Protein AF-A0AAU6IW01-F1 (afdb_monomer_lite)

Foldseek 3Di:
DDDDDDDDDDPPPPPPDDWAFQDDVPGLFHWQDQPPDTHDLLLLLLQCLVQVVQADPDHDLVSSSVSSNVSCVVQNSVRSVVSSVVLVVDDLPPPSSLVSSVSSVQSRQLRGTPQWGKDFQALLLLLQLLQQFPDDQDPDLACQVPVVVSLVSSVNSCVVQPFVNSVVLSVQLCLPPNPPHPPDGDPVNVVPGDDPSSSVSSSSNSVNSVLNFWHWMWIQHNVRDIHTHDTRDGRPSNDCPPVVVVVVVVVVVVVVVVVVVPPD

Sequence (264 aa):
MMPGTIAEGRTAQVTTLPLVERRRAGEDFPRIPLGSVELTREQAAAALFLENERLSVLPTDNDLLNALQYAVNTYGLSGLDARLAELQSLPAYDREVSCSYSYAYRLCVEHWYEDALAEFISPNLMACALYASDLTVTRCPDAHDRVSEIDGHFAEGVARLGAPAMMRLSVGIEGEFGRYRAPELPDDYRAAMPDHKRRKYCFDLAVNRQHCGPRALMVFLDDGGYAVGATPPEEPHGAPRRRRMDAAAKARRDARKAARGGAA

Secondary structure (DSSP, 8-state):
-PPP----S-------SPP-B-PPTT-SS--EEETTEEE-HHHHHHHHHHTGGGS-SS--HHHHHHHHHHHHHHHHHHHHHHHHHHHHHS-TT-HHHHHHHHHHHHHHHHTSBTTEEEEEPPHHHHHHHHHHS-PPP-S----GGGHHHHHHHHHHHHHHH-HHHHHHHHHHHHHHHSSS--SS--HHHHHH---HHHHHHHHHHHHHHTTSS--PEEEEETTS-EEE-PPPPP-TTS--TTHHHHHHHHHHHHHHHHHHHT--

Radius of gyration: 22.21 Å; chains: 1; bounding box: 52×59×64 Å

pLDDT: mean 85.74, std 16.81, range [28.89, 97.94]

Structure (mmCIF, N/CA/C/O backbone):
data_AF-A0AAU6IW01-F1
#
_entry.id   AF-A0AAU6IW01-F1
#
loop_
_atom_site.group_PDB
_atom_site.id
_atom_site.type_symbol
_atom_site.label_atom_id
_atom_site.label_alt_id
_atom_site.label_comp_id
_atom_site.label_asym_id
_atom_site.label_entity_id
_atom_site.label_seq_id
_atom_site.pdbx_PDB_ins_code
_atom_site.Cartn_x
_atom_site.Cartn_y
_atom_site.Cartn_z
_atom_site.occupancy
_atom_site.B_iso_or_equiv
_atom_site.auth_seq_id
_atom_site.auth_comp_id
_atom_site.auth_asym_id
_atom_site.auth_atom_id
_atom_site.pdbx_PDB_model_num
ATOM 1 N N . MET A 1 1 ? 25.137 -12.159 -36.848 1.00 34.16 1 MET A N 1
ATOM 2 C CA . MET A 1 1 ? 25.820 -12.654 -35.636 1.00 34.16 1 MET A CA 1
ATOM 3 C C . MET A 1 1 ? 24.771 -12.621 -34.532 1.00 34.16 1 MET A C 1
ATOM 5 O O . MET A 1 1 ? 24.264 -11.545 -34.250 1.00 34.16 1 MET A O 1
ATOM 9 N N . MET A 1 2 ? 24.312 -13.786 -34.074 1.00 28.89 2 MET A N 1
ATOM 10 C CA . MET A 1 2 ? 23.225 -13.908 -33.089 1.00 28.89 2 MET A CA 1
ATOM 11 C C . MET A 1 2 ? 23.737 -13.508 -31.696 1.00 28.89 2 MET A C 1
ATOM 13 O O . MET A 1 2 ? 24.849 -13.918 -31.358 1.00 28.89 2 MET A O 1
ATOM 17 N N . PRO A 1 3 ? 22.976 -12.763 -30.876 1.00 42.00 3 PRO A N 1
ATOM 18 C CA . PRO A 1 3 ? 23.310 -12.590 -29.472 1.00 42.00 3 PRO A CA 1
ATOM 19 C C . PRO A 1 3 ? 22.969 -13.874 -28.711 1.00 42.00 3 PRO A C 1
ATOM 21 O O . PRO A 1 3 ? 21.826 -14.332 -28.702 1.00 42.00 3 PRO A O 1
ATOM 24 N N . GLY A 1 4 ? 24.006 -14.473 -28.128 1.00 34.25 4 GLY A N 1
ATOM 25 C CA . GLY A 1 4 ? 23.924 -15.666 -27.304 1.00 34.25 4 GLY A CA 1
ATOM 26 C C . GLY A 1 4 ? 23.236 -15.391 -25.971 1.00 34.25 4 GLY A C 1
ATOM 27 O O . GLY A 1 4 ? 23.566 -14.448 -25.259 1.00 34.25 4 GLY A O 1
ATOM 28 N N . THR A 1 5 ? 22.269 -16.255 -25.689 1.00 38.69 5 THR A N 1
ATOM 29 C CA . THR A 1 5 ? 21.906 -16.853 -24.404 1.00 38.69 5 THR A CA 1
ATOM 30 C C . THR A 1 5 ? 22.739 -16.395 -23.201 1.00 38.69 5 THR A C 1
ATOM 32 O O . THR A 1 5 ? 23.889 -16.798 -23.037 1.00 38.69 5 THR A O 1
ATOM 35 N N . ILE A 1 6 ? 22.119 -15.618 -22.310 1.00 41.00 6 ILE A N 1
ATOM 36 C CA . ILE A 1 6 ? 22.593 -15.435 -20.936 1.00 41.00 6 ILE A CA 1
ATOM 37 C C . ILE A 1 6 ? 22.074 -16.638 -20.147 1.00 41.00 6 ILE A C 1
ATOM 39 O O . ILE A 1 6 ? 20.892 -16.693 -19.816 1.00 41.00 6 ILE A O 1
ATOM 43 N N . ALA A 1 7 ? 22.941 -17.618 -19.895 1.00 40.19 7 ALA A N 1
ATOM 44 C CA . ALA A 1 7 ? 22.669 -18.690 -18.947 1.00 40.19 7 ALA A CA 1
ATOM 45 C C . ALA A 1 7 ? 23.440 -18.432 -17.641 1.00 40.19 7 ALA A C 1
ATOM 47 O O . ALA A 1 7 ? 24.662 -18.336 -17.644 1.00 40.19 7 ALA A O 1
ATOM 48 N N . GLU A 1 8 ? 22.650 -18.320 -16.569 1.00 43.72 8 GLU A N 1
ATOM 49 C CA . GLU A 1 8 ? 22.831 -18.920 -15.238 1.00 43.72 8 GLU A CA 1
ATOM 50 C C . GLU A 1 8 ? 24.007 -18.504 -14.339 1.00 43.72 8 GLU A C 1
ATOM 52 O O . GLU A 1 8 ? 25.182 -18.648 -14.658 1.00 43.72 8 GLU A O 1
ATOM 57 N N . GLY A 1 9 ? 23.660 -18.079 -13.114 1.00 35.06 9 GLY A N 1
ATOM 58 C CA . GLY A 1 9 ? 24.649 -17.866 -12.055 1.00 35.06 9 GLY A CA 1
ATOM 59 C C . GLY A 1 9 ? 24.150 -17.397 -10.683 1.00 35.06 9 GLY A C 1
ATOM 60 O O . GLY A 1 9 ? 24.929 -16.785 -9.965 1.00 35.06 9 GLY A O 1
ATOM 61 N N . ARG A 1 10 ? 22.886 -17.640 -10.308 1.00 32.84 10 ARG A N 1
ATOM 62 C CA . ARG A 1 10 ? 22.410 -17.840 -8.918 1.00 32.84 10 ARG A CA 1
ATOM 63 C C . ARG A 1 10 ? 20.903 -18.062 -8.973 1.00 32.84 10 ARG A C 1
ATOM 65 O O . ARG A 1 10 ? 20.139 -17.117 -9.145 1.00 32.84 10 ARG A O 1
ATOM 72 N N . THR A 1 11 ? 20.477 -19.310 -8.832 1.00 37.84 11 THR A N 1
ATOM 73 C CA . THR A 1 11 ? 19.107 -19.640 -8.440 1.00 37.84 11 THR A CA 1
ATOM 74 C C . THR A 1 11 ? 18.873 -19.037 -7.059 1.00 37.84 11 THR A C 1
ATOM 76 O O . THR A 1 11 ? 19.158 -19.663 -6.039 1.00 37.84 11 THR A O 1
ATOM 79 N N . ALA A 1 12 ? 18.414 -17.784 -7.022 1.00 41.50 12 ALA A N 1
ATOM 80 C CA . ALA A 1 12 ? 17.610 -17.327 -5.905 1.00 41.50 12 ALA A CA 1
ATOM 81 C C . ALA A 1 12 ? 16.480 -18.349 -5.787 1.00 41.50 12 ALA A C 1
ATOM 83 O O . ALA A 1 12 ? 15.840 -18.661 -6.794 1.00 41.50 12 ALA A O 1
ATOM 84 N N . GLN A 1 13 ? 16.312 -18.943 -4.608 1.00 38.31 13 GLN A N 1
ATOM 85 C CA . GLN A 1 13 ? 15.113 -19.709 -4.317 1.00 38.31 13 GLN A CA 1
ATOM 86 C C . GLN A 1 13 ? 13.942 -18.766 -4.587 1.00 38.31 13 GLN A C 1
ATOM 88 O O . GLN A 1 13 ? 13.712 -17.817 -3.850 1.00 38.31 13 GLN A O 1
ATOM 93 N N . VAL A 1 14 ? 13.282 -18.956 -5.726 1.00 44.50 14 VAL A N 1
ATOM 94 C CA . VAL A 1 14 ? 11.971 -18.376 -5.959 1.00 44.50 14 VAL A CA 1
ATOM 95 C C . VAL A 1 14 ? 11.078 -19.227 -5.087 1.00 44.50 14 VAL A C 1
ATOM 97 O O . VAL A 1 14 ? 10.850 -20.394 -5.403 1.00 44.50 14 VAL A O 1
ATOM 100 N N . THR A 1 15 ? 10.674 -18.699 -3.942 1.00 46.41 15 THR A N 1
ATOM 101 C CA . THR A 1 15 ? 9.681 -19.338 -3.094 1.00 46.41 15 THR A CA 1
ATOM 102 C C . THR A 1 15 ? 8.450 -19.576 -3.963 1.00 46.41 15 THR A C 1
ATOM 104 O O . THR A 1 15 ? 7.800 -18.645 -4.427 1.00 46.41 15 THR A O 1
ATOM 107 N N . THR A 1 16 ? 8.184 -20.840 -4.289 1.00 53.25 16 THR A N 1
ATOM 108 C CA . THR A 1 16 ? 7.082 -21.256 -5.173 1.00 53.25 16 THR A CA 1
ATOM 109 C C . THR A 1 16 ? 5.749 -21.336 -4.439 1.00 53.25 16 THR A C 1
ATOM 111 O O . THR A 1 16 ? 4.769 -21.827 -5.000 1.00 53.25 16 THR A O 1
ATOM 114 N N . LEU A 1 17 ? 5.711 -20.933 -3.168 1.00 63.00 17 LEU A N 1
ATOM 115 C CA . LEU A 1 17 ? 4.472 -20.899 -2.414 1.00 63.00 17 LEU A CA 1
ATOM 116 C C . LEU A 1 17 ? 3.625 -19.732 -2.935 1.00 63.00 17 LEU A C 1
ATOM 118 O O . LEU A 1 17 ? 4.134 -18.616 -3.058 1.00 63.00 17 LEU A O 1
ATOM 122 N N . PRO A 1 18 ? 2.359 -19.981 -3.305 1.00 82.19 18 PRO A N 1
ATOM 123 C CA . PRO A 1 18 ? 1.473 -18.908 -3.721 1.00 82.19 18 PRO A CA 1
ATOM 124 C C . PRO A 1 18 ? 1.270 -17.940 -2.554 1.00 82.19 18 PRO A C 1
ATOM 126 O O . PRO A 1 18 ? 1.170 -18.364 -1.406 1.00 82.19 18 PRO A O 1
ATOM 129 N N . LEU A 1 19 ? 1.174 -16.646 -2.857 1.00 90.75 19 LEU A N 1
ATOM 130 C CA . LEU A 1 19 ? 0.781 -15.645 -1.871 1.00 90.75 19 LEU A CA 1
ATOM 131 C C . LEU A 1 19 ? -0.616 -15.978 -1.327 1.00 90.75 19 LEU A C 1
ATOM 133 O O . LEU A 1 19 ? -1.573 -16.060 -2.103 1.00 90.75 19 LEU A O 1
ATOM 137 N N . VAL A 1 20 ? -0.735 -16.154 -0.010 1.00 93.25 20 VAL A N 1
ATOM 138 C CA . VAL A 1 20 ? -2.006 -16.454 0.664 1.00 93.25 20 VAL A CA 1
ATOM 139 C C . VAL A 1 20 ? -2.511 -15.192 1.346 1.00 93.25 20 VAL A C 1
ATOM 141 O O . VAL A 1 20 ? -1.861 -14.659 2.240 1.00 93.25 20 VAL A O 1
ATOM 144 N N . GLU A 1 21 ? -3.645 -14.662 0.892 1.00 93.50 21 GLU A N 1
ATOM 145 C CA . GLU A 1 21 ? -4.251 -13.488 1.525 1.00 93.50 21 GLU A CA 1
ATOM 146 C C . GLU A 1 21 ? -4.838 -13.844 2.896 1.00 93.50 21 GLU A C 1
ATOM 148 O O . GLU A 1 21 ? -5.567 -14.824 3.018 1.00 93.50 21 GLU A O 1
ATOM 153 N N . ARG A 1 22 ? -4.620 -12.988 3.904 1.00 94.31 22 ARG A N 1
ATOM 154 C CA . ARG A 1 22 ? -5.192 -13.151 5.258 1.00 94.31 22 ARG A CA 1
ATOM 155 C C . ARG A 1 22 ? -6.692 -12.866 5.335 1.00 94.31 22 ARG A C 1
ATOM 157 O O . ARG A 1 22 ? -7.322 -13.079 6.372 1.00 94.31 22 ARG A O 1
ATOM 164 N N . ARG A 1 23 ? -7.265 -12.303 4.270 1.00 93.88 23 ARG A N 1
ATOM 165 C CA . ARG A 1 23 ? -8.675 -11.909 4.225 1.00 93.88 23 ARG A CA 1
ATOM 166 C C . ARG A 1 23 ? -9.566 -13.134 4.312 1.00 93.88 23 ARG A C 1
ATOM 168 O O . ARG A 1 23 ? -9.418 -14.084 3.546 1.00 93.88 23 ARG A O 1
ATOM 175 N N . ARG A 1 24 ? -10.542 -13.090 5.214 1.00 92.50 24 ARG A N 1
ATOM 176 C CA . ARG A 1 24 ? -11.558 -14.140 5.304 1.00 92.50 24 ARG A CA 1
ATOM 177 C C . ARG A 1 24 ? -12.614 -13.917 4.225 1.00 92.50 24 ARG A C 1
ATOM 179 O O . ARG A 1 24 ? -12.791 -12.811 3.718 1.00 92.50 24 ARG A O 1
ATOM 186 N N . ALA A 1 25 ? -13.343 -14.974 3.873 1.00 89.38 25 ALA A N 1
ATOM 187 C CA . ALA A 1 25 ? -14.413 -14.876 2.885 1.00 89.38 25 ALA A CA 1
ATOM 188 C C . ALA A 1 25 ? -15.433 -13.790 3.283 1.00 89.38 25 ALA A C 1
ATOM 190 O O . ALA A 1 25 ? -16.035 -13.864 4.353 1.00 89.38 25 ALA A O 1
ATOM 191 N N . GLY A 1 26 ? -15.620 -12.796 2.409 1.00 89.00 26 GLY A N 1
ATOM 192 C CA . GLY A 1 26 ? -16.520 -11.659 2.631 1.00 89.00 26 GLY A CA 1
ATOM 193 C C . GLY A 1 26 ? -15.893 -10.445 3.328 1.00 89.00 26 GLY A C 1
ATOM 194 O O . GLY A 1 26 ? -16.592 -9.450 3.495 1.00 89.00 26 GLY A O 1
ATOM 195 N N . GLU A 1 27 ? -14.615 -10.491 3.716 1.00 91.81 27 GLU A N 1
ATOM 196 C CA . GLU A 1 27 ? -13.895 -9.331 4.257 1.00 91.81 27 GLU A CA 1
ATOM 197 C C . GLU A 1 27 ? -13.178 -8.554 3.137 1.00 91.81 27 GLU A C 1
ATOM 199 O O . GLU A 1 27 ? -12.451 -9.127 2.323 1.00 91.81 27 GLU A O 1
ATOM 204 N N . ASP A 1 28 ? -13.344 -7.227 3.116 1.00 90.75 28 ASP A N 1
ATOM 205 C CA . ASP A 1 28 ? -12.644 -6.352 2.163 1.00 90.75 28 ASP A CA 1
ATOM 206 C C . ASP A 1 28 ? -11.158 -6.188 2.518 1.00 90.75 28 ASP A C 1
ATOM 208 O O . ASP A 1 28 ? -10.304 -6.121 1.627 1.00 90.75 28 ASP A O 1
ATOM 212 N N . PHE A 1 29 ? -10.857 -6.165 3.821 1.00 94.25 29 PHE A N 1
ATOM 213 C CA . PHE A 1 29 ? -9.534 -5.946 4.403 1.00 94.25 29 PHE A CA 1
ATOM 214 C C . PHE A 1 29 ? -9.150 -7.093 5.338 1.00 94.25 29 PHE A C 1
ATOM 216 O O . PHE A 1 29 ? -10.025 -7.646 6.007 1.00 94.25 29 PHE A O 1
ATOM 223 N N . PRO A 1 30 ? -7.858 -7.448 5.417 1.00 95.88 30 PRO A N 1
ATOM 224 C CA . PRO A 1 30 ? -7.379 -8.423 6.383 1.00 95.88 30 PRO A CA 1
ATOM 225 C C . PRO A 1 30 ? -7.475 -7.842 7.791 1.00 95.88 30 PRO A C 1
ATOM 227 O O . PRO A 1 30 ? -7.535 -6.625 7.995 1.00 95.88 30 PRO A O 1
ATOM 230 N N . ARG A 1 31 ? -7.443 -8.727 8.779 1.00 95.81 31 ARG A N 1
ATOM 231 C CA . ARG A 1 31 ? -7.320 -8.320 10.175 1.00 95.81 31 ARG A CA 1
ATOM 232 C C . ARG A 1 31 ? -5.858 -8.091 10.531 1.00 95.81 31 ARG A C 1
ATOM 234 O O . ARG A 1 31 ? -4.982 -8.807 10.051 1.00 95.81 31 ARG A O 1
ATOM 241 N N . ILE A 1 32 ? -5.620 -7.119 11.404 1.00 96.69 32 ILE A N 1
ATOM 242 C CA . ILE A 1 32 ? -4.290 -6.759 11.895 1.00 96.69 32 ILE A CA 1
ATOM 243 C C . ILE A 1 32 ? -3.941 -7.699 13.058 1.00 96.69 32 ILE A C 1
ATOM 245 O O . ILE A 1 32 ? -4.626 -7.647 14.088 1.00 96.69 32 ILE A O 1
ATOM 249 N N . PRO A 1 33 ? -2.921 -8.565 12.923 1.00 95.31 33 PRO A N 1
ATOM 250 C CA . PRO A 1 33 ? -2.468 -9.410 14.018 1.00 95.31 33 PRO A CA 1
ATOM 251 C C . PRO A 1 33 ? -1.781 -8.570 15.099 1.00 95.31 33 PRO A C 1
ATOM 253 O O . PRO A 1 33 ? -0.930 -7.733 14.812 1.00 95.31 33 PRO A O 1
ATOM 256 N N . LEU A 1 34 ? -2.134 -8.813 16.359 1.00 94.56 34 LEU A N 1
ATOM 257 C CA . LEU A 1 34 ? -1.567 -8.122 17.511 1.00 94.56 34 LEU A CA 1
ATOM 258 C C . LEU A 1 34 ? -1.433 -9.096 18.687 1.00 94.56 34 LEU A C 1
ATOM 260 O O . LEU A 1 34 ? -2.352 -9.291 19.486 1.00 94.56 34 LEU A O 1
ATOM 264 N N . GLY A 1 35 ? -0.279 -9.758 18.772 1.00 89.38 35 GLY A N 1
ATOM 265 C CA . GLY A 1 35 ? -0.050 -10.818 19.752 1.00 89.38 35 GLY A CA 1
ATOM 266 C C . GLY A 1 35 ? -1.021 -11.984 19.549 1.00 89.38 35 GLY A C 1
ATOM 267 O O . GLY A 1 35 ? -0.983 -12.654 18.523 1.00 89.38 35 GLY A O 1
ATOM 268 N N . SER A 1 36 ? -1.884 -12.240 20.534 1.00 90.44 36 SER A N 1
ATOM 269 C CA . SER A 1 36 ? -2.886 -13.315 20.489 1.00 90.44 36 SER A CA 1
ATOM 270 C C . SER A 1 36 ? -4.255 -12.884 19.952 1.00 90.44 36 SER A C 1
ATOM 272 O O . SER A 1 36 ? -5.164 -13.714 19.888 1.00 90.44 36 SER A O 1
ATOM 274 N N . VAL A 1 37 ? -4.431 -11.609 19.596 1.00 94.88 37 VAL A N 1
ATOM 275 C CA . VAL A 1 37 ? -5.693 -11.081 19.062 1.00 94.88 37 VAL A CA 1
ATOM 276 C C . VAL A 1 37 ? -5.520 -10.579 17.634 1.00 94.88 37 VAL A C 1
ATOM 278 O O . VAL A 1 37 ? -4.417 -10.279 17.188 1.00 94.88 37 VAL A O 1
ATOM 281 N N . GLU A 1 38 ? -6.634 -10.465 16.918 1.00 95.62 38 GLU A N 1
ATOM 282 C CA . GLU A 1 38 ? -6.683 -9.844 15.598 1.00 95.62 38 GLU A CA 1
ATOM 283 C C . GLU A 1 38 ? -7.716 -8.721 15.602 1.00 95.62 38 GLU A C 1
ATOM 285 O O . GLU A 1 38 ? -8.859 -8.927 16.023 1.00 95.62 38 GLU A O 1
ATOM 290 N N . LEU A 1 39 ? -7.322 -7.547 15.115 1.00 97.06 39 LEU A N 1
ATOM 291 C CA . LEU A 1 39 ? -8.185 -6.375 15.036 1.00 97.06 39 LEU A CA 1
ATOM 292 C C . LEU A 1 39 ? -8.757 -6.221 13.633 1.00 97.06 39 LEU A C 1
ATOM 294 O O . LEU A 1 39 ? -8.044 -6.322 12.636 1.00 97.06 39 LEU A O 1
ATOM 298 N N . THR A 1 40 ? -10.048 -5.917 13.551 1.00 96.00 40 THR A N 1
ATOM 299 C CA . THR A 1 40 ? -10.615 -5.346 12.322 1.00 96.00 40 THR A CA 1
ATOM 300 C C . THR A 1 40 ? -10.023 -3.960 12.069 1.00 96.00 40 THR A C 1
ATOM 302 O O . THR A 1 40 ? -9.544 -3.291 12.991 1.00 96.00 40 THR A O 1
ATOM 305 N N . ARG A 1 41 ? -10.094 -3.491 10.821 1.00 95.56 41 ARG A N 1
ATOM 306 C CA . ARG A 1 41 ? -9.668 -2.135 10.457 1.00 95.56 41 ARG A CA 1
ATOM 307 C C . ARG A 1 41 ? -10.388 -1.075 11.290 1.00 95.56 41 ARG A C 1
ATOM 309 O O . ARG A 1 41 ? -9.777 -0.106 11.723 1.00 95.56 41 ARG A O 1
ATOM 316 N N . GLU A 1 42 ? -11.676 -1.269 11.534 1.00 95.56 42 GLU A N 1
ATOM 317 C CA . GLU A 1 42 ? -12.520 -0.362 12.305 1.00 95.56 42 GLU A CA 1
ATOM 318 C C . GLU A 1 42 ? -12.102 -0.325 13.783 1.00 95.56 42 GLU A C 1
ATOM 320 O O . GLU A 1 42 ? -11.952 0.756 14.351 1.00 95.56 42 GLU A O 1
ATOM 325 N N . GLN A 1 43 ? -11.819 -1.480 14.393 1.00 97.12 43 GLN A N 1
ATOM 326 C CA . GLN A 1 43 ? -11.284 -1.540 15.760 1.00 97.12 43 GLN A CA 1
ATOM 327 C C . GLN A 1 43 ? -9.901 -0.889 15.862 1.00 97.12 43 GLN A C 1
ATOM 329 O O . GLN A 1 43 ? -9.633 -0.164 16.819 1.00 97.12 43 GLN A O 1
ATOM 334 N N . ALA A 1 44 ? -9.032 -1.106 14.872 1.00 97.50 44 ALA A N 1
ATOM 335 C CA . ALA A 1 44 ? -7.729 -0.455 14.821 1.00 97.50 44 ALA A CA 1
ATOM 336 C C . ALA A 1 44 ? -7.858 1.067 14.654 1.00 97.50 44 ALA A C 1
ATOM 338 O O . ALA A 1 44 ? -7.161 1.813 15.334 1.00 97.50 44 ALA A O 1
ATOM 339 N N . ALA A 1 45 ? -8.787 1.547 13.824 1.00 96.62 45 ALA A N 1
ATOM 340 C CA . ALA A 1 45 ? -9.057 2.976 13.686 1.00 96.62 45 ALA A CA 1
ATOM 341 C C . ALA A 1 45 ? -9.559 3.583 15.007 1.00 96.62 45 ALA A C 1
ATOM 343 O O . ALA A 1 45 ? -9.070 4.634 15.414 1.00 96.62 45 ALA A O 1
ATOM 344 N N . ALA A 1 46 ? -10.470 2.906 15.715 1.00 97.06 46 ALA A N 1
ATOM 345 C CA . ALA A 1 46 ? -10.929 3.335 17.038 1.00 97.06 46 ALA A CA 1
ATOM 346 C C . ALA A 1 46 ? -9.776 3.403 18.051 1.00 97.06 46 ALA A C 1
ATOM 348 O O . ALA A 1 46 ? -9.625 4.406 18.745 1.00 97.06 46 ALA A O 1
ATOM 349 N N . ALA A 1 47 ? -8.918 2.383 18.091 1.00 97.56 47 ALA A N 1
ATOM 350 C CA . ALA A 1 47 ? -7.736 2.369 18.947 1.00 97.56 47 ALA A CA 1
ATOM 351 C C . ALA A 1 47 ? -6.764 3.519 18.624 1.00 97.56 47 ALA A C 1
ATOM 353 O O . ALA A 1 47 ? -6.349 4.245 19.522 1.00 97.56 47 ALA A O 1
ATOM 354 N N . LEU A 1 48 ? -6.437 3.736 17.347 1.00 9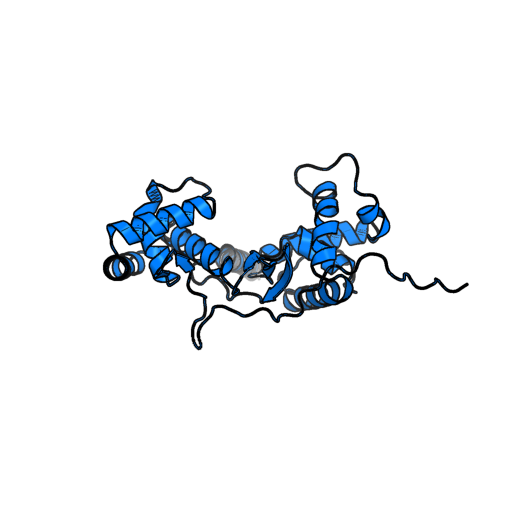7.19 48 LEU A N 1
ATOM 355 C CA . LEU A 1 48 ? -5.518 4.799 16.924 1.00 97.19 48 LEU A CA 1
ATOM 356 C C . LEU A 1 48 ? -6.097 6.201 17.121 1.00 97.19 48 LEU A C 1
ATOM 358 O O . LEU A 1 48 ? -5.342 7.153 17.288 1.00 97.19 48 LEU A O 1
ATOM 362 N N . PHE A 1 49 ? -7.421 6.344 17.098 1.00 95.75 49 PHE A N 1
ATOM 363 C CA . PHE A 1 49 ? -8.091 7.590 17.454 1.00 95.75 49 PHE A CA 1
ATOM 364 C C . PHE A 1 49 ? -7.942 7.904 18.948 1.00 95.75 49 PHE A C 1
ATOM 366 O O . PHE A 1 49 ? -7.551 9.013 19.299 1.00 95.75 49 PHE A O 1
ATOM 373 N N . LEU A 1 50 ? -8.174 6.918 19.823 1.00 95.12 50 LEU A N 1
ATOM 374 C CA . LEU A 1 50 ? -8.013 7.077 21.276 1.00 95.12 50 LEU A CA 1
ATOM 375 C C . LEU A 1 50 ? -6.566 7.396 21.671 1.00 95.12 50 LEU A C 1
ATOM 377 O O . LEU A 1 50 ? -6.328 8.169 22.593 1.00 95.12 50 LEU A O 1
ATOM 381 N N . GLU A 1 51 ? -5.605 6.811 20.961 1.00 95.38 51 GLU A N 1
ATOM 382 C CA . GLU A 1 51 ? -4.178 6.926 21.266 1.00 95.38 51 GLU A CA 1
ATOM 383 C C . GLU A 1 51 ? -3.457 7.986 20.417 1.00 95.38 51 GLU A C 1
ATOM 385 O O . GLU A 1 51 ? -2.226 8.039 20.412 1.00 95.38 51 GLU A O 1
ATOM 390 N N . ASN A 1 52 ? -4.196 8.846 19.706 1.00 91.25 52 ASN A N 1
ATOM 391 C CA . ASN A 1 52 ? -3.633 9.832 18.778 1.00 91.25 52 ASN A CA 1
ATOM 392 C C . ASN A 1 52 ? -2.609 10.766 19.449 1.00 91.25 52 ASN A C 1
ATOM 394 O O . ASN A 1 52 ? -1.578 11.076 18.860 1.00 91.25 52 ASN A O 1
ATOM 398 N N . GLU A 1 53 ? -2.832 11.153 20.710 1.00 89.88 53 GLU A N 1
ATOM 399 C CA . GLU A 1 53 ? -1.906 12.010 21.471 1.00 89.88 53 GLU A CA 1
ATOM 400 C C . GLU A 1 53 ? -0.521 11.377 21.695 1.00 89.88 53 GLU A C 1
ATOM 402 O O . GLU A 1 53 ? 0.446 12.076 22.001 1.00 89.88 53 GLU A O 1
ATOM 407 N N . ARG A 1 54 ? -0.408 10.054 21.545 1.00 88.81 54 ARG A N 1
ATOM 408 C CA . ARG A 1 54 ? 0.841 9.299 21.718 1.00 88.81 54 ARG A CA 1
ATOM 409 C C . ARG A 1 54 ? 1.578 9.092 20.401 1.00 88.81 54 ARG A C 1
ATOM 411 O O . ARG A 1 54 ? 2.726 8.651 20.412 1.00 88.81 54 ARG A O 1
ATOM 418 N N . LEU A 1 55 ? 0.934 9.397 19.277 1.00 90.69 55 LEU A N 1
ATOM 419 C CA . LEU A 1 55 ? 1.522 9.265 17.956 1.00 90.69 55 LEU A CA 1
ATOM 420 C C . LEU A 1 55 ? 2.330 10.513 17.607 1.00 90.69 55 LEU A C 1
ATOM 422 O O . LEU A 1 55 ? 1.946 11.652 17.877 1.00 90.69 55 LEU A O 1
ATOM 426 N N . SER A 1 56 ? 3.473 10.296 16.962 1.00 88.19 56 SER A N 1
ATOM 427 C CA . SER A 1 56 ? 4.213 11.394 16.351 1.00 88.19 56 SER A CA 1
ATOM 428 C C . SER A 1 56 ? 3.445 11.947 15.141 1.00 88.19 56 SER A C 1
ATOM 430 O O . SER A 1 56 ? 2.499 11.343 14.641 1.00 88.19 56 SER A O 1
ATOM 432 N N . VAL A 1 57 ? 3.876 13.099 14.618 1.00 83.00 57 VAL A N 1
ATOM 433 C CA . VAL A 1 57 ? 3.262 13.704 13.417 1.00 83.00 57 VAL A CA 1
ATOM 434 C C . VAL A 1 57 ? 3.339 12.772 12.196 1.00 83.00 57 VAL A C 1
ATOM 436 O O . VAL A 1 57 ? 2.497 12.860 11.304 1.00 83.00 57 VAL A O 1
ATOM 439 N N . LEU A 1 58 ? 4.351 11.901 12.148 1.00 87.56 58 LEU A N 1
ATOM 440 C CA . LEU A 1 58 ? 4.577 10.915 11.092 1.00 87.56 58 LEU A CA 1
ATOM 441 C C . LEU A 1 58 ? 4.904 9.562 11.745 1.00 87.56 58 LEU A C 1
ATOM 443 O O . LEU A 1 58 ? 6.082 9.209 11.836 1.00 87.56 58 LEU A O 1
ATOM 447 N N . PRO A 1 59 ? 3.889 8.831 12.237 1.00 91.06 59 PRO A N 1
ATOM 448 C CA . PRO A 1 59 ? 4.115 7.606 12.987 1.00 91.06 59 PRO A CA 1
ATOM 449 C C . PRO A 1 59 ? 4.665 6.496 12.083 1.00 91.06 59 PRO A C 1
ATOM 451 O O . PRO A 1 59 ? 4.239 6.308 10.934 1.00 91.06 59 PRO A O 1
ATOM 454 N N . THR A 1 60 ? 5.631 5.755 12.618 1.00 92.06 60 THR A N 1
ATOM 455 C CA . THR A 1 60 ? 6.114 4.500 12.033 1.00 92.06 60 THR A CA 1
ATOM 456 C C . THR A 1 60 ? 5.103 3.378 12.273 1.00 92.06 60 THR A C 1
ATOM 458 O O . THR A 1 60 ? 4.249 3.503 13.149 1.00 92.06 60 THR A O 1
ATOM 461 N N . ASP A 1 61 ? 5.196 2.269 11.535 1.00 92.38 61 ASP A N 1
ATOM 462 C CA . ASP A 1 61 ? 4.308 1.116 11.765 1.00 92.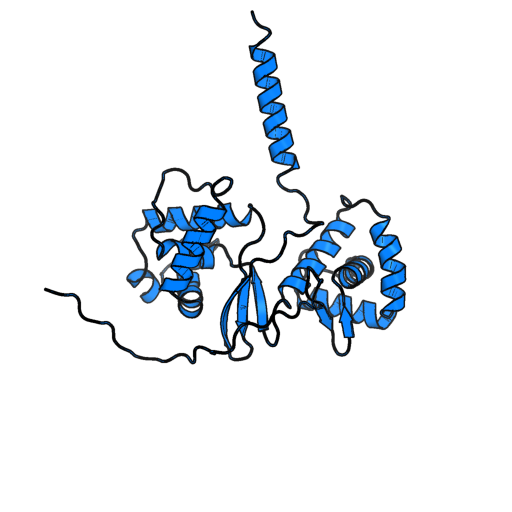38 61 ASP A CA 1
ATOM 463 C C . ASP A 1 61 ? 4.467 0.561 13.185 1.00 92.38 61 ASP A C 1
ATOM 465 O O . ASP A 1 61 ? 3.480 0.276 13.856 1.00 92.38 61 ASP A O 1
ATOM 469 N N . ASN A 1 62 ? 5.693 0.564 13.718 1.00 92.88 62 ASN A N 1
ATOM 470 C CA . ASN A 1 62 ? 5.954 0.220 15.116 1.00 92.88 62 ASN A CA 1
ATOM 471 C C . ASN A 1 62 ? 5.254 1.165 16.107 1.00 92.88 62 ASN A C 1
ATOM 473 O O . ASN A 1 62 ? 4.736 0.699 17.120 1.00 92.88 62 ASN A O 1
ATOM 477 N N . ASP A 1 63 ? 5.211 2.476 15.841 1.00 94.88 63 ASP A N 1
ATOM 478 C CA . ASP A 1 63 ? 4.476 3.421 16.697 1.00 94.88 63 ASP A CA 1
ATOM 479 C C . ASP A 1 63 ? 2.977 3.101 16.698 1.00 94.88 63 ASP A C 1
ATOM 481 O O . ASP A 1 63 ? 2.342 3.088 17.756 1.00 94.88 63 ASP A O 1
ATOM 485 N N . LEU A 1 64 ? 2.422 2.792 15.521 1.00 96.44 64 LEU A N 1
ATOM 486 C CA . LEU A 1 64 ? 1.018 2.421 15.367 1.00 96.44 64 LEU A CA 1
ATOM 487 C C . LEU A 1 64 ? 0.708 1.100 16.087 1.00 96.44 64 LEU A C 1
ATOM 489 O O . LEU A 1 64 ? -0.240 1.046 16.866 1.00 96.44 64 LEU A O 1
ATOM 493 N N . LEU A 1 65 ? 1.524 0.059 15.898 1.00 95.56 65 LEU A N 1
ATOM 494 C CA . LEU A 1 65 ? 1.362 -1.237 16.570 1.00 95.56 65 LEU A CA 1
ATOM 495 C C . LEU A 1 65 ? 1.476 -1.110 18.097 1.00 95.56 65 LEU A C 1
ATOM 497 O O . LEU A 1 65 ? 0.687 -1.709 18.828 1.00 95.56 65 LEU A O 1
ATOM 501 N N . ASN A 1 66 ? 2.393 -0.278 18.598 1.00 95.69 66 ASN A N 1
ATOM 502 C CA . ASN A 1 66 ? 2.517 0.005 20.030 1.00 95.69 66 ASN A CA 1
ATOM 503 C C . ASN A 1 66 ? 1.286 0.735 20.589 1.00 95.69 66 ASN A C 1
ATOM 505 O O . ASN A 1 66 ? 0.829 0.420 21.694 1.00 95.69 66 ASN A O 1
ATOM 509 N N . ALA A 1 67 ? 0.731 1.690 19.837 1.00 96.94 67 ALA A N 1
ATOM 510 C CA . ALA A 1 67 ? -0.509 2.368 20.202 1.00 96.94 67 ALA A CA 1
ATOM 511 C C . ALA A 1 67 ? -1.692 1.385 20.232 1.00 96.94 67 ALA A C 1
ATOM 513 O O . ALA A 1 67 ? -2.423 1.342 21.222 1.00 96.94 67 ALA A O 1
ATOM 514 N N . LEU A 1 68 ? -1.820 0.518 19.219 1.00 97.69 68 LEU A N 1
ATOM 515 C CA . LEU A 1 68 ? -2.826 -0.548 19.199 1.00 97.69 68 LEU A CA 1
ATOM 516 C C . LEU A 1 68 ? -2.690 -1.484 20.402 1.00 97.69 68 LEU A C 1
ATOM 518 O O . LEU A 1 68 ? -3.682 -1.774 21.069 1.00 97.69 68 LEU A O 1
ATOM 522 N N . GLN A 1 69 ? -1.469 -1.929 20.716 1.00 97.12 69 GLN A N 1
ATOM 523 C CA . GLN A 1 69 ? -1.214 -2.827 21.843 1.00 97.12 69 GLN A CA 1
ATOM 524 C C . GLN A 1 69 ? -1.628 -2.199 23.169 1.00 97.12 69 GLN A C 1
ATOM 526 O O . GLN A 1 69 ? -2.238 -2.863 24.009 1.00 97.12 69 GLN A O 1
ATOM 531 N N . TYR A 1 70 ? -1.320 -0.918 23.358 1.00 96.62 70 TYR A N 1
ATOM 532 C CA . TYR A 1 70 ? -1.740 -0.197 24.548 1.00 96.62 70 TYR A CA 1
ATOM 533 C C . TYR A 1 70 ? -3.263 -0.060 24.623 1.00 96.62 70 TYR A C 1
ATOM 535 O O . TYR A 1 70 ? -3.840 -0.366 25.663 1.00 96.62 70 TYR A O 1
ATOM 543 N N . ALA A 1 71 ? -3.924 0.326 23.530 1.00 96.88 71 ALA A N 1
ATOM 544 C CA . ALA A 1 71 ? -5.377 0.458 23.497 1.00 96.88 71 ALA A CA 1
ATOM 545 C C . ALA A 1 71 ? -6.078 -0.877 23.797 1.00 96.88 71 ALA A C 1
ATOM 547 O O . ALA A 1 71 ? -7.005 -0.927 24.604 1.00 96.88 71 ALA A O 1
ATOM 548 N N . VAL A 1 72 ? -5.605 -1.982 23.214 1.00 97.12 72 VAL A N 1
ATOM 549 C CA . VAL A 1 72 ? -6.135 -3.324 23.497 1.00 97.12 72 VAL A CA 1
ATOM 550 C C . VAL A 1 72 ? -5.926 -3.710 24.960 1.00 97.12 72 VAL A C 1
ATOM 552 O O . VAL A 1 72 ? -6.845 -4.246 25.575 1.00 97.12 72 VAL A O 1
ATOM 555 N N . ASN A 1 73 ? -4.768 -3.402 25.547 1.00 96.31 73 ASN A N 1
ATOM 556 C CA . ASN A 1 73 ? -4.501 -3.695 26.958 1.00 96.31 73 ASN A CA 1
ATOM 557 C C . ASN A 1 73 ? -5.363 -2.854 27.911 1.00 96.31 73 ASN A C 1
ATOM 559 O O . ASN A 1 73 ? -5.744 -3.335 28.976 1.00 96.31 73 ASN A O 1
ATOM 563 N N . THR A 1 74 ? -5.669 -1.612 27.536 1.00 96.81 74 THR A N 1
ATOM 564 C CA . THR A 1 74 ? -6.437 -0.675 28.364 1.00 96.81 74 THR A CA 1
ATOM 565 C C . THR A 1 74 ? -7.944 -0.909 28.261 1.00 96.81 74 THR A C 1
ATOM 567 O O . THR A 1 74 ? -8.638 -0.907 29.276 1.00 96.81 74 THR A O 1
ATOM 570 N N . TYR A 1 75 ? -8.466 -1.109 27.049 1.00 95.69 75 TYR A N 1
ATOM 571 C CA . TYR A 1 75 ? -9.909 -1.136 26.786 1.00 95.69 75 TYR A CA 1
ATOM 572 C C . TYR A 1 75 ? -10.445 -2.540 26.477 1.00 95.69 75 TYR A C 1
ATOM 574 O O . TYR A 1 75 ? -11.639 -2.796 26.645 1.00 95.69 75 TYR A O 1
ATOM 582 N N . GLY A 1 76 ? -9.589 -3.459 26.024 1.00 95.56 76 GLY A N 1
ATOM 583 C CA . GLY A 1 76 ? -10.012 -4.740 25.460 1.00 95.56 76 GLY A CA 1
ATOM 584 C C . GLY A 1 76 ? -10.816 -4.585 24.163 1.00 95.56 76 GLY A C 1
ATOM 585 O O . GLY A 1 76 ? -11.204 -3.486 23.767 1.00 95.56 76 GLY A O 1
ATOM 586 N N . LEU A 1 77 ? -11.109 -5.703 23.492 1.00 95.19 77 LEU A N 1
ATOM 587 C CA . LEU A 1 77 ? -11.834 -5.683 22.211 1.00 95.19 77 LEU A CA 1
ATOM 588 C C . LEU A 1 77 ? -13.247 -5.101 22.353 1.00 95.19 77 LEU A C 1
ATOM 590 O O . LEU A 1 77 ? -13.629 -4.219 21.593 1.00 95.19 77 LEU A O 1
ATOM 594 N N . SER A 1 78 ? -13.986 -5.517 23.385 1.00 94.06 78 SER A N 1
ATOM 595 C CA . SER A 1 78 ? -15.335 -4.998 23.645 1.00 94.06 78 SER A CA 1
ATOM 596 C C . SER A 1 78 ? -15.342 -3.503 23.977 1.00 94.06 78 SER A C 1
ATOM 598 O O . SER A 1 78 ? -16.298 -2.806 23.644 1.00 94.06 78 SER A O 1
ATOM 600 N N . GLY A 1 79 ? -14.284 -2.992 24.617 1.00 94.69 79 GLY A N 1
ATOM 601 C CA . GLY A 1 79 ? -14.137 -1.558 24.856 1.00 94.69 79 GLY A CA 1
ATOM 602 C C . GLY A 1 79 ? -13.879 -0.791 23.561 1.00 94.69 79 GLY A C 1
ATOM 603 O O . GLY A 1 79 ? -14.483 0.259 23.355 1.00 94.69 79 GLY A O 1
ATOM 604 N N . LEU A 1 80 ? -13.054 -1.332 22.659 1.00 96.25 80 LEU A N 1
ATOM 605 C CA . LEU A 1 80 ? -12.841 -0.744 21.332 1.00 96.25 80 LEU A CA 1
ATOM 606 C C . LEU A 1 80 ? -14.124 -0.735 20.493 1.00 96.25 80 LEU A C 1
ATOM 608 O O . LEU A 1 80 ? -14.405 0.272 19.850 1.00 96.25 80 LEU A O 1
ATOM 612 N N . ASP A 1 81 ? -14.940 -1.791 20.553 1.00 95.12 81 ASP A N 1
ATOM 613 C CA . ASP A 1 81 ? -16.233 -1.842 19.854 1.00 95.12 81 ASP A CA 1
ATOM 614 C C . ASP A 1 81 ? -17.197 -0.749 20.345 1.00 95.12 81 ASP A C 1
ATOM 616 O O . ASP A 1 81 ? -17.883 -0.110 19.545 1.00 95.12 81 ASP A O 1
ATOM 620 N N . ALA A 1 82 ? -17.216 -0.468 21.653 1.00 92.50 82 ALA A N 1
ATOM 621 C CA . ALA A 1 82 ? -18.010 0.631 22.203 1.00 92.50 82 ALA A CA 1
ATOM 622 C C . ALA A 1 82 ? -17.520 2.005 21.705 1.00 92.50 82 ALA A C 1
ATOM 624 O O . ALA A 1 82 ? -18.329 2.879 21.392 1.00 92.50 82 ALA A O 1
ATOM 625 N N . ARG A 1 83 ? -16.199 2.189 21.586 1.00 92.94 83 ARG A N 1
ATOM 626 C CA . ARG A 1 83 ? -15.573 3.436 21.107 1.00 92.94 83 ARG A CA 1
ATOM 627 C C . ARG A 1 83 ? -15.660 3.613 19.597 1.00 92.94 83 ARG A C 1
ATOM 629 O O . ARG A 1 83 ? -15.680 4.742 19.113 1.00 92.94 83 ARG A O 1
ATOM 636 N N . LEU A 1 84 ? -15.777 2.524 18.846 1.00 93.88 84 LEU A N 1
ATOM 637 C CA . LEU A 1 84 ? -16.012 2.576 17.410 1.00 93.88 84 LEU A CA 1
ATOM 638 C C . LEU A 1 84 ? -17.320 3.309 17.082 1.00 93.88 84 LEU A C 1
ATOM 640 O O . LEU A 1 84 ? -17.344 4.112 16.152 1.00 93.88 84 LEU A O 1
ATOM 644 N N . ALA A 1 85 ? -18.383 3.097 17.862 1.00 90.12 85 ALA A N 1
ATOM 645 C CA . ALA A 1 85 ? -19.643 3.817 17.674 1.00 90.12 85 ALA A CA 1
ATOM 646 C C . ALA A 1 85 ? -19.475 5.338 17.862 1.00 90.12 85 ALA A C 1
ATOM 648 O O . ALA A 1 85 ? -20.053 6.126 17.112 1.00 90.12 85 ALA A O 1
ATOM 649 N N . GLU A 1 86 ? -18.640 5.755 18.820 1.00 89.94 86 GLU A N 1
ATOM 650 C CA . GLU A 1 86 ? -18.292 7.165 19.029 1.00 89.94 86 GLU A CA 1
ATOM 651 C C . GLU A 1 86 ? -17.513 7.712 17.827 1.00 89.94 86 GLU A C 1
ATOM 653 O O . GLU A 1 86 ? -17.916 8.726 17.258 1.00 89.94 86 GLU A O 1
ATOM 658 N N . LEU A 1 87 ? -16.476 7.001 17.367 1.00 93.00 87 LEU A N 1
ATOM 659 C CA . LEU A 1 87 ? -15.696 7.378 16.183 1.00 93.00 87 LEU A CA 1
ATOM 660 C C . LEU A 1 87 ? -16.579 7.529 14.933 1.00 93.00 87 LEU A C 1
ATOM 662 O O . LEU A 1 87 ? -16.432 8.487 14.178 1.00 93.00 87 LEU A O 1
ATOM 666 N N . GLN A 1 88 ? -17.511 6.601 14.715 1.00 90.62 88 GLN A N 1
ATOM 667 C CA . GLN A 1 88 ? -18.426 6.609 13.568 1.00 90.62 88 GLN A CA 1
ATOM 668 C C . GLN A 1 88 ? -19.456 7.745 13.618 1.00 90.62 88 GLN A C 1
ATOM 670 O O . GLN A 1 88 ? -19.988 8.131 12.578 1.00 90.62 88 GLN A O 1
ATOM 675 N N . SER A 1 89 ? -19.736 8.288 14.806 1.00 90.94 89 SER A N 1
ATOM 676 C CA . SER A 1 89 ? -20.614 9.451 14.963 1.00 90.94 89 SER A CA 1
ATOM 677 C C . SER A 1 89 ? -19.942 10.769 14.557 1.00 90.94 89 SER A C 1
ATOM 679 O O . SER A 1 89 ? -20.630 11.760 14.297 1.00 90.94 89 SER A O 1
ATOM 681 N N . LEU A 1 90 ? -18.606 10.788 14.477 1.00 91.19 90 LEU A N 1
ATOM 682 C CA . LEU A 1 90 ? -17.840 11.972 14.113 1.00 91.19 90 LEU A CA 1
ATOM 683 C C . LEU A 1 90 ? -17.834 12.200 12.591 1.00 91.19 90 LEU A C 1
ATOM 685 O O . LEU A 1 90 ? -17.908 11.253 11.802 1.00 91.19 90 LEU A O 1
ATOM 689 N N . PRO A 1 91 ? -17.722 13.460 12.130 1.00 87.69 91 PRO A N 1
ATOM 690 C CA . PRO A 1 91 ? -17.686 13.747 10.704 1.00 87.69 91 PRO A CA 1
ATOM 691 C C . PRO A 1 91 ? -16.453 13.136 10.031 1.00 87.69 91 PRO A C 1
ATOM 693 O O . PRO A 1 91 ? -15.328 13.378 10.448 1.00 87.69 91 PRO A O 1
ATOM 696 N N . ALA A 1 92 ? -16.637 12.447 8.904 1.00 81.12 92 ALA A N 1
ATOM 697 C CA . ALA A 1 92 ? -15.534 11.810 8.171 1.00 81.12 92 ALA A CA 1
ATOM 698 C C . ALA A 1 92 ? -14.465 12.786 7.626 1.00 81.12 92 ALA A C 1
ATOM 700 O O . ALA A 1 92 ? -13.395 12.359 7.206 1.00 81.12 92 ALA A O 1
ATOM 701 N N . TYR A 1 93 ? -14.759 14.091 7.577 1.00 79.75 93 TYR A N 1
ATOM 702 C CA . TYR A 1 93 ? -13.787 15.123 7.198 1.00 79.75 93 TYR A CA 1
ATOM 703 C C . TYR A 1 93 ? -12.966 15.641 8.384 1.00 79.75 93 TYR A C 1
ATOM 705 O O . TYR A 1 93 ? -12.098 16.494 8.176 1.00 79.75 93 TYR A O 1
ATOM 713 N N . ASP A 1 94 ? -13.262 15.182 9.600 1.00 88.25 94 ASP A N 1
ATOM 714 C CA . ASP A 1 94 ? -12.406 15.417 10.748 1.00 88.25 94 ASP A CA 1
ATOM 715 C C . ASP A 1 94 ? -11.028 14.802 10.479 1.00 88.25 94 ASP A C 1
ATOM 717 O O . ASP A 1 94 ? -10.898 13.684 9.966 1.00 88.25 94 ASP A O 1
ATOM 721 N N . ARG A 1 95 ? -9.987 15.588 10.754 1.00 86.81 95 ARG A N 1
ATOM 722 C CA . ARG A 1 95 ? -8.620 15.209 10.412 1.00 86.81 95 ARG A CA 1
ATOM 723 C C . ARG A 1 95 ? -8.160 14.011 11.230 1.00 86.81 95 ARG A C 1
ATOM 725 O O . ARG A 1 95 ? -7.474 13.164 10.673 1.00 86.81 95 ARG A O 1
ATOM 732 N N . GLU A 1 96 ? -8.500 13.956 12.510 1.00 89.88 96 GLU A N 1
ATOM 733 C CA . GLU A 1 96 ? -8.073 12.879 13.401 1.00 89.88 96 GLU A CA 1
ATOM 734 C C . GLU A 1 96 ? -8.780 11.587 13.015 1.00 89.88 96 GLU A C 1
ATOM 736 O O . GLU A 1 96 ? -8.115 10.581 12.795 1.00 89.88 96 GLU A O 1
ATOM 741 N N . VAL A 1 97 ? -10.091 11.653 12.765 1.00 91.56 97 VAL A N 1
ATOM 742 C CA . VAL A 1 97 ? -10.870 10.512 12.259 1.00 91.56 97 VAL A CA 1
ATOM 743 C C . VAL A 1 97 ? -10.280 9.979 10.951 1.00 91.56 97 VAL A C 1
ATOM 745 O O . VAL A 1 97 ? -10.013 8.783 10.830 1.00 91.56 97 VAL A O 1
ATOM 748 N N . SER A 1 98 ? -10.040 10.858 9.971 1.00 89.81 98 SER A N 1
ATOM 749 C CA . SER A 1 98 ? -9.469 10.463 8.678 1.00 89.81 98 SER A CA 1
ATOM 750 C C . SER A 1 98 ? -8.068 9.864 8.840 1.00 89.81 98 SER A C 1
ATOM 752 O O . SER A 1 98 ? -7.806 8.802 8.283 1.00 89.81 98 SER A O 1
ATOM 754 N N . CYS A 1 99 ? -7.196 10.474 9.651 1.00 90.81 99 CYS A N 1
ATOM 755 C CA . CYS A 1 99 ? -5.865 9.935 9.936 1.00 90.81 99 CYS A CA 1
ATOM 756 C C . CYS A 1 99 ? -5.930 8.542 10.575 1.00 90.81 99 CYS A C 1
ATOM 758 O O . CYS A 1 99 ? -5.202 7.653 10.140 1.00 90.81 99 CYS A O 1
ATOM 760 N N . SER A 1 100 ? -6.800 8.325 11.564 1.00 94.62 100 SER A N 1
ATOM 761 C CA . SER A 1 100 ? -6.926 7.034 12.247 1.00 94.62 100 SER A CA 1
ATOM 762 C C . SER A 1 100 ? -7.355 5.917 11.298 1.00 94.62 100 SER A C 1
ATOM 764 O O . SER A 1 100 ? -6.781 4.828 11.338 1.00 94.62 100 SER A O 1
ATOM 766 N N . TYR A 1 101 ? -8.302 6.185 10.392 1.00 94.50 101 TYR A N 1
ATOM 767 C CA . TYR A 1 101 ? -8.668 5.219 9.353 1.00 94.50 101 TYR A CA 1
ATOM 768 C C . TYR A 1 101 ? -7.546 4.987 8.338 1.00 94.50 101 TYR A C 1
ATOM 770 O O . TYR A 1 101 ? -7.327 3.837 7.955 1.00 94.50 101 TYR A O 1
ATOM 778 N N . SER A 1 102 ? -6.804 6.025 7.944 1.00 92.25 102 SER A N 1
ATOM 779 C CA . SER A 1 102 ? -5.672 5.879 7.021 1.00 92.25 102 SER A CA 1
ATOM 780 C C . SER A 1 102 ? -4.525 5.079 7.632 1.00 92.25 102 SER A C 1
ATOM 782 O O . SER A 1 102 ? -3.919 4.251 6.952 1.00 92.25 102 SER A O 1
ATOM 784 N N . TYR A 1 103 ? -4.246 5.263 8.922 1.00 94.81 103 TYR A N 1
ATOM 785 C CA . TYR A 1 103 ? -3.261 4.462 9.643 1.00 94.81 103 TYR A CA 1
ATOM 786 C C . TYR A 1 103 ? -3.722 3.013 9.830 1.00 94.81 103 TYR A C 1
ATOM 788 O O . TYR A 1 103 ? -2.943 2.095 9.589 1.00 94.81 103 TYR A O 1
ATOM 796 N N . ALA A 1 104 ? -4.994 2.783 10.166 1.00 96.56 104 ALA A N 1
ATOM 797 C CA . ALA A 1 104 ? -5.542 1.431 10.234 1.00 96.56 104 ALA A CA 1
ATOM 798 C C . ALA A 1 104 ? -5.505 0.728 8.866 1.00 96.56 104 ALA A C 1
ATOM 800 O O . ALA A 1 104 ? -5.144 -0.442 8.777 1.00 96.56 104 ALA A O 1
ATOM 801 N N . TYR A 1 105 ? -5.830 1.444 7.787 1.00 95.38 105 TYR A N 1
ATOM 802 C CA . TYR A 1 105 ? -5.726 0.940 6.419 1.00 95.38 105 TYR A CA 1
ATOM 803 C C . TYR A 1 105 ? -4.281 0.590 6.049 1.00 95.38 105 TYR A C 1
ATOM 805 O O . TYR A 1 105 ? -4.050 -0.472 5.478 1.00 95.38 105 TYR A O 1
ATOM 813 N N . ARG A 1 106 ? -3.308 1.432 6.419 1.00 94.88 106 ARG A N 1
ATOM 814 C CA . ARG A 1 106 ? -1.877 1.152 6.229 1.00 94.88 106 ARG A CA 1
ATOM 815 C C . ARG A 1 106 ? -1.465 -0.162 6.899 1.00 94.88 106 ARG A C 1
ATOM 817 O O . ARG A 1 106 ? -0.860 -0.986 6.228 1.00 94.88 106 ARG A O 1
ATOM 824 N N . LEU A 1 107 ? -1.863 -0.394 8.150 1.00 96.88 107 LEU A N 1
ATOM 825 C CA . LEU A 1 107 ? -1.567 -1.651 8.850 1.00 96.88 107 LEU A CA 1
ATOM 826 C C . LEU A 1 107 ? -2.300 -2.860 8.245 1.00 96.88 107 LEU A C 1
ATOM 828 O O . LEU A 1 107 ? -1.754 -3.958 8.196 1.00 96.88 107 LEU A O 1
ATOM 832 N N . CYS A 1 108 ? -3.527 -2.681 7.744 1.00 96.75 108 CYS A N 1
ATOM 833 C CA . CYS A 1 108 ? -4.210 -3.744 6.999 1.00 96.75 108 CYS A CA 1
ATOM 834 C C . CYS A 1 108 ? -3.444 -4.101 5.719 1.00 96.75 108 CYS A C 1
ATOM 836 O O . CYS A 1 108 ? -3.324 -5.270 5.377 1.00 96.75 108 CYS A O 1
ATOM 838 N N . VAL A 1 109 ? -2.924 -3.102 5.003 1.00 95.81 109 VAL A N 1
ATOM 839 C CA . VAL A 1 109 ? -2.088 -3.326 3.818 1.00 95.81 109 VAL A CA 1
ATOM 840 C C . VAL A 1 109 ? -0.788 -4.031 4.193 1.00 95.81 109 VAL A C 1
ATOM 842 O O . VAL A 1 109 ? -0.404 -4.966 3.499 1.00 95.81 109 VAL A O 1
ATOM 845 N N . GLU A 1 110 ? -0.153 -3.632 5.294 1.00 96.12 110 GLU A N 1
ATOM 846 C CA . GLU A 1 110 ? 1.063 -4.271 5.803 1.00 96.12 110 GLU A CA 1
ATOM 847 C C . GLU A 1 110 ? 0.871 -5.764 6.064 1.00 96.12 110 GLU A C 1
ATOM 849 O O . GLU A 1 110 ? 1.699 -6.577 5.658 1.00 96.12 110 GLU A O 1
ATOM 854 N N . HIS A 1 111 ? -0.273 -6.132 6.636 1.00 95.88 111 HIS A N 1
ATOM 855 C CA . HIS A 1 111 ? -0.639 -7.512 6.932 1.00 95.88 111 HIS A CA 1
ATOM 856 C C . HIS A 1 111 ? -1.625 -8.092 5.905 1.00 95.88 111 HIS A C 1
ATOM 858 O O . HIS A 1 111 ? -2.591 -8.762 6.267 1.00 95.88 111 HIS A O 1
ATOM 864 N N . TRP A 1 112 ? -1.415 -7.838 4.608 1.00 96.94 112 TRP A N 1
ATOM 865 C CA . TRP A 1 112 ? -2.277 -8.396 3.555 1.00 96.94 112 TRP A CA 1
ATOM 866 C C . TRP A 1 112 ? -2.128 -9.906 3.371 1.00 96.94 112 TRP A C 1
ATOM 868 O O . TRP A 1 112 ? -3.113 -10.605 3.110 1.00 96.94 112 TRP A O 1
ATOM 878 N N . TYR A 1 113 ? -0.906 -10.408 3.525 1.00 96.06 113 TYR A N 1
ATOM 879 C CA . TYR A 1 113 ? -0.536 -11.791 3.247 1.00 96.06 113 TYR A CA 1
ATOM 880 C C . TYR A 1 113 ? -0.136 -12.542 4.517 1.00 96.06 113 TYR A C 1
ATOM 882 O O . TYR A 1 113 ? 0.291 -11.945 5.504 1.00 96.06 113 TYR A O 1
ATOM 890 N N . GLU A 1 114 ? -0.344 -13.857 4.516 1.00 92.38 114 GLU A N 1
ATOM 891 C CA . GLU A 1 114 ? 0.217 -14.754 5.526 1.00 92.38 114 GLU A CA 1
ATOM 892 C C . GLU A 1 114 ? 1.742 -14.809 5.365 1.00 92.38 114 GLU A C 1
ATOM 894 O O . GLU A 1 114 ? 2.238 -14.773 4.238 1.00 92.38 114 GLU A O 1
ATOM 899 N N . ASP A 1 115 ? 2.465 -14.864 6.490 1.00 89.81 115 ASP A N 1
ATOM 900 C CA . ASP A 1 115 ? 3.929 -15.031 6.556 1.00 89.81 115 ASP A CA 1
ATOM 901 C C . ASP A 1 115 ? 4.733 -14.047 5.677 1.00 89.81 115 ASP A C 1
ATOM 903 O O . ASP A 1 115 ? 5.768 -14.375 5.083 1.00 89.81 115 ASP A O 1
ATOM 907 N N . ALA A 1 116 ? 4.202 -12.828 5.539 1.00 94.12 116 ALA A N 1
ATOM 908 C CA . ALA A 1 116 ? 4.809 -11.759 4.768 1.00 94.12 116 ALA A CA 1
ATOM 909 C C . ALA A 1 116 ? 4.313 -10.379 5.213 1.00 94.12 116 ALA A C 1
ATOM 911 O O . ALA A 1 116 ? 3.175 -10.213 5.661 1.00 94.12 116 ALA A O 1
ATOM 912 N N . LEU A 1 117 ? 5.157 -9.371 5.003 1.00 95.06 117 LEU A N 1
ATOM 913 C CA . LEU A 1 117 ? 4.769 -7.965 5.072 1.00 95.06 117 LEU A CA 1
ATOM 914 C C . LEU A 1 117 ? 4.553 -7.422 3.664 1.00 95.06 117 LEU A C 1
ATOM 916 O O . LEU A 1 117 ? 5.181 -7.873 2.704 1.00 95.06 117 LEU A O 1
ATOM 920 N N . ALA A 1 118 ? 3.682 -6.432 3.523 1.00 96.38 118 ALA A N 1
ATOM 921 C CA . ALA A 1 118 ? 3.414 -5.819 2.233 1.00 96.38 118 ALA A CA 1
ATOM 922 C C . ALA A 1 118 ? 3.392 -4.291 2.291 1.00 96.38 118 ALA A C 1
ATOM 924 O O . ALA A 1 118 ? 2.997 -3.669 3.266 1.00 96.38 118 ALA A O 1
ATOM 925 N N . GLU A 1 119 ? 3.789 -3.653 1.200 1.00 95.25 119 GLU A N 1
ATOM 926 C CA . GLU A 1 119 ? 3.686 -2.205 1.052 1.00 95.25 119 GLU A CA 1
ATOM 927 C C . GLU A 1 119 ? 3.175 -1.852 -0.339 1.00 95.25 119 GLU A C 1
ATOM 929 O O . GLU A 1 119 ? 3.284 -2.636 -1.281 1.00 95.25 119 GLU A O 1
ATOM 934 N N . PHE A 1 120 ? 2.639 -0.646 -0.517 1.00 95.25 120 PHE A N 1
ATOM 935 C CA . PHE A 1 120 ? 2.339 -0.174 -1.865 1.00 95.25 120 PHE A CA 1
ATOM 936 C C . PHE A 1 120 ? 3.610 -0.089 -2.696 1.00 95.25 120 PHE A C 1
ATOM 938 O O . PHE A 1 120 ? 4.566 0.574 -2.296 1.00 95.25 120 PHE A O 1
ATOM 945 N N . ILE A 1 121 ? 3.571 -0.635 -3.913 1.00 96.12 121 ILE A N 1
ATOM 946 C CA . ILE A 1 121 ? 4.673 -0.487 -4.863 1.00 96.12 121 ILE A CA 1
ATOM 947 C C . ILE A 1 121 ? 5.054 0.979 -5.006 1.00 96.12 121 ILE A C 1
ATOM 949 O O . ILE A 1 121 ? 4.240 1.818 -5.394 1.00 96.12 121 ILE A O 1
ATOM 953 N N . SER A 1 122 ? 6.311 1.289 -4.704 1.00 95.19 122 SER A N 1
ATOM 954 C CA . SER A 1 122 ? 6.844 2.640 -4.815 1.00 95.19 122 SER A CA 1
ATOM 955 C C . SER A 1 122 ? 6.907 3.097 -6.282 1.00 95.19 122 SER A C 1
ATOM 957 O O . SER A 1 122 ? 6.952 2.271 -7.201 1.00 95.19 122 SER A O 1
ATOM 959 N N . PRO A 1 123 ? 6.941 4.417 -6.553 1.00 95.44 123 PRO A N 1
ATOM 960 C CA . PRO A 1 123 ? 7.174 4.915 -7.909 1.00 95.44 123 PRO A CA 1
ATOM 961 C C . PRO A 1 123 ? 8.448 4.350 -8.549 1.00 95.44 123 PRO A C 1
ATOM 963 O O . PRO A 1 123 ? 8.457 4.094 -9.749 1.00 95.44 123 PRO A O 1
ATOM 966 N N . ASN A 1 124 ? 9.493 4.099 -7.754 1.00 95.44 124 ASN A N 1
ATOM 967 C CA . ASN A 1 124 ? 10.754 3.541 -8.242 1.00 95.44 124 ASN A CA 1
ATOM 968 C C . ASN A 1 124 ? 10.547 2.113 -8.761 1.00 95.44 124 ASN A C 1
ATOM 970 O O . ASN A 1 124 ? 10.910 1.801 -9.890 1.00 95.44 124 ASN A O 1
ATOM 974 N N . LEU A 1 125 ? 9.889 1.262 -7.974 1.00 96.50 125 LEU A N 1
ATOM 975 C CA . LEU A 1 125 ? 9.589 -0.114 -8.371 1.00 96.50 125 LEU A CA 1
ATOM 976 C C . LEU A 1 125 ? 8.660 -0.173 -9.586 1.00 96.50 125 LEU A C 1
ATOM 978 O O . LEU A 1 125 ? 8.897 -0.945 -10.514 1.00 96.50 125 LEU A O 1
ATOM 982 N N . MET A 1 126 ? 7.638 0.681 -9.625 1.00 97.38 126 MET A N 1
ATOM 983 C CA . MET A 1 126 ? 6.759 0.786 -10.787 1.00 97.38 126 MET A CA 1
ATOM 984 C C . MET A 1 126 ? 7.531 1.228 -12.036 1.00 97.38 126 MET A C 1
ATOM 986 O O . MET A 1 126 ? 7.357 0.633 -13.097 1.00 97.38 126 MET A O 1
ATOM 990 N N . ALA A 1 127 ? 8.429 2.209 -11.919 1.00 96.81 127 ALA A N 1
ATOM 991 C CA . ALA A 1 127 ? 9.270 2.649 -13.027 1.00 96.81 127 ALA A CA 1
ATOM 992 C C . ALA A 1 127 ? 10.171 1.519 -13.558 1.00 96.81 127 ALA A C 1
ATOM 994 O O . ALA A 1 127 ? 10.244 1.364 -14.775 1.00 96.81 127 ALA A O 1
ATOM 995 N N . CYS A 1 128 ? 10.767 0.685 -12.688 1.00 95.69 128 CYS A N 1
ATOM 996 C CA . CYS A 1 128 ? 11.535 -0.502 -13.103 1.00 95.69 128 CYS A CA 1
ATOM 997 C C . CYS A 1 128 ? 10.725 -1.399 -14.049 1.00 95.69 128 CYS A C 1
ATOM 999 O O . CYS A 1 128 ? 11.190 -1.741 -15.135 1.00 95.69 128 CYS A O 1
ATOM 1001 N N . ALA A 1 129 ? 9.502 -1.759 -13.653 1.00 96.62 129 ALA A N 1
ATOM 1002 C CA . ALA A 1 129 ? 8.632 -2.594 -14.476 1.00 96.62 129 ALA A CA 1
ATOM 1003 C C . ALA A 1 129 ? 8.259 -1.891 -15.792 1.00 96.62 129 ALA A C 1
ATOM 1005 O O . ALA A 1 129 ? 8.392 -2.470 -16.870 1.00 96.62 129 ALA A O 1
ATOM 1006 N N . LEU A 1 130 ? 7.880 -0.611 -15.739 1.00 97.12 130 LEU A N 1
ATOM 1007 C CA . LEU A 1 130 ? 7.529 0.149 -16.940 1.00 97.12 130 LEU A CA 1
ATOM 1008 C C . LEU A 1 130 ? 8.701 0.266 -17.929 1.00 97.12 130 LEU A C 1
ATOM 1010 O O . LEU A 1 130 ? 8.479 0.210 -19.140 1.00 97.12 130 LEU A O 1
ATOM 1014 N N . TYR A 1 131 ? 9.948 0.352 -17.457 1.00 95.25 131 TYR A N 1
ATOM 1015 C CA . TYR A 1 131 ? 11.123 0.339 -18.331 1.00 95.25 131 TYR A CA 1
ATOM 1016 C C . TYR A 1 131 ? 11.207 -0.929 -19.177 1.00 95.25 131 TYR A C 1
ATOM 1018 O O . TYR A 1 131 ? 11.516 -0.821 -20.365 1.00 95.25 131 TYR A O 1
ATOM 1026 N N . ALA A 1 132 ? 10.902 -2.080 -18.572 1.00 94.62 132 ALA A N 1
ATOM 1027 C CA . ALA A 1 132 ? 10.943 -3.392 -19.207 1.00 94.62 132 ALA A CA 1
ATOM 1028 C C . ALA A 1 132 ? 9.686 -3.737 -20.021 1.00 94.62 132 ALA A C 1
ATOM 1030 O O . ALA A 1 132 ? 9.723 -4.689 -20.794 1.00 94.62 132 ALA A O 1
ATOM 1031 N N . SER A 1 133 ? 8.590 -2.993 -19.860 1.00 96.88 133 SER A N 1
ATOM 1032 C CA . SER A 1 133 ? 7.350 -3.152 -20.639 1.00 96.88 133 SER A CA 1
ATOM 1033 C C . SER A 1 133 ? 7.478 -2.642 -22.081 1.00 96.88 133 SER A C 1
ATOM 1035 O O . SER A 1 133 ? 8.441 -1.947 -22.408 1.00 96.88 133 SER A O 1
ATOM 1037 N N . ASP A 1 134 ? 6.471 -2.880 -22.923 1.00 96.06 134 ASP A N 1
ATOM 1038 C CA . ASP A 1 134 ? 6.393 -2.305 -24.276 1.00 96.06 134 ASP A CA 1
ATOM 1039 C C . ASP A 1 134 ? 5.703 -0.924 -24.319 1.00 96.06 134 ASP A C 1
ATOM 1041 O O . ASP A 1 134 ? 5.387 -0.404 -25.393 1.00 96.06 134 ASP A O 1
ATOM 1045 N N . LEU A 1 135 ? 5.504 -0.279 -23.160 1.00 95.88 135 LEU A N 1
ATOM 1046 C CA . LEU A 1 135 ? 4.873 1.041 -23.059 1.00 95.88 135 LEU A CA 1
ATOM 1047 C C . LEU A 1 135 ? 5.533 2.052 -24.006 1.00 95.88 135 LEU A C 1
ATOM 1049 O O . LEU A 1 135 ? 6.742 2.271 -23.959 1.00 95.88 135 LEU A O 1
ATOM 1053 N N . THR A 1 136 ? 4.749 2.737 -24.835 1.00 92.88 136 THR A N 1
ATOM 1054 C CA . THR A 1 136 ? 5.288 3.743 -25.760 1.00 92.88 136 THR A CA 1
ATOM 1055 C C . THR A 1 136 ? 5.529 5.083 -25.059 1.00 92.88 136 THR A C 1
ATOM 1057 O O . THR A 1 136 ? 4.666 5.601 -24.352 1.00 92.88 136 THR A O 1
ATOM 1060 N N . VAL A 1 137 ? 6.695 5.693 -25.301 1.00 92.25 137 VAL A N 1
ATOM 1061 C CA . VAL A 1 137 ? 7.039 7.017 -24.759 1.00 92.25 137 VAL A CA 1
ATOM 1062 C C . VAL A 1 137 ? 6.263 8.106 -25.495 1.00 92.25 137 VAL A C 1
ATOM 1064 O O . VAL A 1 137 ? 6.459 8.324 -26.693 1.00 92.25 137 VAL A O 1
ATOM 1067 N N . THR A 1 138 ? 5.437 8.851 -24.764 1.00 89.25 138 THR A N 1
ATOM 1068 C CA . THR A 1 138 ? 4.685 9.994 -25.297 1.00 89.25 138 THR A CA 1
ATOM 1069 C C . THR A 1 138 ? 5.178 11.316 -24.702 1.00 89.25 138 THR A C 1
ATOM 1071 O O . THR A 1 138 ? 6.105 11.358 -23.895 1.00 89.25 138 THR A O 1
ATOM 1074 N N . ARG A 1 139 ? 4.592 12.442 -25.133 1.00 83.94 139 ARG A N 1
ATOM 1075 C CA . ARG A 1 139 ? 4.943 13.772 -24.599 1.00 83.94 139 ARG A CA 1
ATOM 1076 C C . ARG A 1 139 ? 4.364 14.046 -23.208 1.00 83.94 139 ARG A C 1
ATOM 1078 O O . ARG A 1 139 ? 4.858 14.945 -22.539 1.00 83.94 139 ARG A O 1
ATOM 1085 N N . CYS A 1 140 ? 3.316 13.332 -22.798 1.00 85.25 140 CYS A N 1
ATOM 1086 C CA . CYS A 1 140 ? 2.589 13.608 -21.563 1.00 85.25 140 CYS A CA 1
ATOM 1087 C C . CYS A 1 140 ? 2.614 12.369 -20.654 1.00 85.25 140 CYS A C 1
ATOM 1089 O O . CYS A 1 140 ? 2.008 11.355 -21.011 1.00 85.25 140 CYS A O 1
ATOM 1091 N N . PRO A 1 141 ? 3.316 12.421 -19.508 1.00 84.50 141 PRO A N 1
ATOM 1092 C CA . PRO A 1 141 ? 3.355 11.328 -18.540 1.00 84.50 141 PRO A CA 1
ATOM 1093 C C . PRO A 1 141 ? 2.166 11.401 -17.562 1.00 84.50 141 PRO A C 1
ATOM 1095 O O . PRO A 1 141 ? 2.344 11.261 -16.356 1.00 84.50 141 PRO A O 1
ATOM 1098 N N . ASP A 1 142 ? 0.958 11.668 -18.067 1.00 89.00 142 ASP A N 1
ATOM 1099 C CA . ASP A 1 142 ? -0.258 11.661 -17.247 1.00 89.00 142 ASP A CA 1
ATOM 1100 C C . ASP A 1 142 ? -0.853 10.249 -17.188 1.00 89.00 142 ASP A C 1
ATOM 1102 O O . ASP A 1 142 ? -0.953 9.553 -18.205 1.00 89.00 142 ASP A O 1
ATOM 1106 N N . ALA A 1 143 ? -1.227 9.843 -15.977 1.00 87.88 143 ALA A N 1
ATOM 1107 C CA . ALA A 1 143 ? -1.759 8.527 -15.665 1.00 87.88 143 ALA A CA 1
ATOM 1108 C C . ALA A 1 143 ? -3.281 8.509 -15.476 1.00 87.88 143 ALA A C 1
ATOM 1110 O O . ALA A 1 143 ? -3.864 7.427 -15.485 1.00 87.88 143 ALA A O 1
ATOM 1111 N N . HIS A 1 144 ? -3.927 9.669 -15.311 1.00 84.12 144 HIS A N 1
ATOM 1112 C CA . HIS A 1 144 ? -5.298 9.755 -14.800 1.00 84.12 144 HIS A CA 1
ATOM 1113 C C . HIS A 1 144 ? -6.316 8.944 -15.614 1.00 84.12 144 HIS A C 1
ATOM 1115 O O . HIS A 1 144 ? -7.027 8.108 -15.064 1.00 84.12 144 HIS A O 1
ATOM 1121 N N . ASP A 1 145 ? -6.331 9.127 -16.933 1.00 87.75 145 ASP A N 1
ATOM 1122 C CA . ASP A 1 145 ? -7.279 8.447 -17.826 1.00 87.75 145 ASP A CA 1
ATOM 1123 C C . ASP A 1 145 ? -6.696 7.154 -18.427 1.00 87.75 145 ASP A C 1
ATOM 1125 O O . ASP A 1 145 ? -7.248 6.585 -19.366 1.00 87.75 145 ASP A O 1
ATOM 1129 N N . ARG A 1 146 ? -5.544 6.701 -17.910 1.00 90.19 146 ARG A N 1
ATOM 1130 C CA . ARG A 1 146 ? -4.744 5.592 -18.457 1.00 90.19 146 ARG A CA 1
ATOM 1131 C C . ARG A 1 146 ? -4.362 4.552 -17.406 1.00 90.19 146 ARG A C 1
ATOM 1133 O O . ARG A 1 146 ? -3.507 3.715 -17.668 1.00 90.19 146 ARG A O 1
ATOM 1140 N N . VAL A 1 147 ? -4.988 4.577 -16.228 1.00 91.69 147 VAL A N 1
ATOM 1141 C CA . VAL A 1 147 ? -4.654 3.684 -15.104 1.00 91.69 147 VAL A CA 1
ATOM 1142 C C . VAL A 1 147 ? -4.608 2.216 -15.532 1.00 91.69 147 VAL A C 1
ATOM 1144 O O . VAL A 1 147 ? -3.587 1.570 -15.332 1.00 91.69 147 VAL A O 1
ATOM 1147 N N . SER A 1 148 ? -5.650 1.708 -16.196 1.00 92.69 148 SER A N 1
ATOM 1148 C CA . SER A 1 148 ? -5.700 0.300 -16.618 1.00 92.69 148 SER A CA 1
ATOM 1149 C C . SER A 1 148 ? -4.635 -0.065 -17.658 1.00 92.69 148 SER A C 1
ATOM 1151 O O . SER A 1 148 ? -4.089 -1.161 -17.612 1.00 92.69 148 SER A O 1
ATOM 1153 N N . GLU A 1 149 ? -4.318 0.848 -18.581 1.00 95.19 149 GLU A N 1
ATOM 1154 C CA . GLU A 1 149 ? -3.243 0.659 -19.567 1.00 95.19 149 GLU A CA 1
ATOM 1155 C C . GLU A 1 149 ? -1.879 0.572 -18.866 1.00 95.19 149 GLU A C 1
ATOM 1157 O O . GLU A 1 149 ? -1.080 -0.325 -19.136 1.00 95.19 149 GLU A O 1
ATOM 1162 N N . ILE A 1 150 ? -1.631 1.488 -17.928 1.00 96.06 150 ILE A N 1
ATOM 1163 C CA . ILE A 1 150 ? -0.383 1.564 -17.164 1.00 96.06 150 ILE A CA 1
ATOM 1164 C C . ILE A 1 150 ? -0.223 0.337 -16.274 1.00 96.06 150 ILE A C 1
ATOM 1166 O O . ILE A 1 150 ? 0.864 -0.229 -16.233 1.00 96.06 150 ILE A O 1
ATOM 1170 N N . ASP A 1 151 ? -1.287 -0.095 -15.601 1.00 95.50 151 ASP A N 1
ATOM 1171 C CA . ASP A 1 151 ? -1.262 -1.272 -14.734 1.00 95.50 151 ASP A CA 1
ATOM 1172 C C . ASP A 1 151 ? -1.041 -2.560 -15.556 1.00 95.50 151 ASP A C 1
ATOM 1174 O O . ASP A 1 151 ? -0.335 -3.464 -15.109 1.00 95.50 151 ASP A O 1
ATOM 1178 N N . GLY A 1 152 ? -1.541 -2.616 -16.799 1.00 96.94 152 GLY A N 1
ATOM 1179 C CA . GLY A 1 152 ? -1.236 -3.690 -17.750 1.00 96.94 152 GLY A CA 1
ATOM 1180 C C . GLY A 1 152 ? 0.244 -3.738 -18.147 1.00 96.94 152 GLY A C 1
ATOM 1181 O O . GLY A 1 152 ? 0.871 -4.795 -18.074 1.00 96.94 152 GLY A O 1
ATOM 1182 N N . HIS A 1 153 ? 0.837 -2.594 -18.497 1.00 97.94 153 HIS A N 1
ATOM 1183 C CA . HIS A 1 153 ? 2.275 -2.507 -18.785 1.00 97.94 153 HIS A CA 1
ATOM 1184 C C . HIS A 1 153 ? 3.147 -2.738 -17.549 1.00 97.94 153 HIS A C 1
ATOM 1186 O O . HIS A 1 153 ? 4.240 -3.293 -17.641 1.00 97.94 153 HIS A O 1
ATOM 1192 N N . PHE A 1 154 ? 2.668 -2.341 -16.375 1.00 97.56 154 PHE A N 1
ATOM 1193 C CA . PHE A 1 154 ? 3.311 -2.676 -15.118 1.00 97.56 154 PHE A CA 1
ATOM 1194 C C . PHE A 1 154 ? 3.348 -4.202 -14.930 1.00 97.56 154 PHE A C 1
ATOM 1196 O O . PHE A 1 154 ? 4.428 -4.748 -14.714 1.00 97.56 154 PHE A O 1
ATOM 1203 N N . ALA A 1 155 ? 2.224 -4.904 -15.106 1.00 96.81 155 ALA A N 1
ATOM 1204 C CA . ALA A 1 155 ? 2.168 -6.366 -15.014 1.00 96.81 155 ALA A CA 1
ATOM 1205 C C . ALA A 1 155 ? 3.072 -7.062 -16.050 1.00 96.81 155 ALA A C 1
ATOM 1207 O O . ALA A 1 155 ? 3.772 -8.019 -15.722 1.00 96.81 155 ALA A O 1
ATOM 1208 N N . GLU A 1 156 ? 3.119 -6.549 -17.281 1.00 97.69 156 GLU A N 1
ATOM 1209 C CA . GLU A 1 156 ? 4.048 -7.003 -18.320 1.00 97.69 156 GLU A CA 1
ATOM 1210 C C . GLU A 1 156 ? 5.515 -6.873 -17.873 1.00 97.69 156 GLU A C 1
ATOM 1212 O O . GLU A 1 156 ? 6.302 -7.814 -17.990 1.00 97.69 156 GLU A O 1
ATOM 1217 N N . GLY A 1 157 ? 5.883 -5.716 -17.320 1.00 96.94 157 GLY A N 1
ATOM 1218 C CA . GLY A 1 157 ? 7.217 -5.464 -16.786 1.00 96.94 157 GLY A CA 1
ATOM 1219 C C . GLY A 1 157 ? 7.583 -6.381 -15.620 1.00 96.94 157 GLY A C 1
ATOM 1220 O O . GLY A 1 157 ? 8.697 -6.906 -15.577 1.00 96.94 157 GLY A O 1
ATOM 1221 N N . VAL A 1 158 ? 6.638 -6.622 -14.707 1.00 96.44 158 VAL A N 1
ATOM 1222 C CA . VAL A 1 158 ? 6.792 -7.581 -13.602 1.00 96.44 158 VAL A CA 1
ATOM 1223 C C . VAL A 1 158 ? 7.034 -8.988 -14.141 1.00 96.44 158 VAL A C 1
ATOM 1225 O O . VAL A 1 158 ? 7.945 -9.658 -13.667 1.00 96.44 158 VAL A O 1
ATOM 1228 N N . ALA A 1 159 ? 6.282 -9.426 -15.154 1.00 95.75 159 ALA A N 1
ATOM 1229 C CA . ALA A 1 159 ? 6.456 -10.747 -15.758 1.00 95.75 159 ALA A CA 1
ATOM 1230 C C . ALA A 1 159 ? 7.829 -10.917 -16.436 1.00 95.75 159 ALA A C 1
ATOM 1232 O O . ALA A 1 159 ? 8.380 -12.015 -16.440 1.00 95.75 159 ALA A O 1
ATOM 1233 N N . ARG A 1 160 ? 8.397 -9.837 -16.991 1.00 95.38 160 ARG A N 1
ATOM 1234 C CA . ARG A 1 160 ? 9.717 -9.848 -17.646 1.00 95.38 160 ARG A CA 1
ATOM 1235 C C . ARG A 1 160 ? 10.885 -9.792 -16.659 1.00 95.38 160 ARG A C 1
ATOM 1237 O O . ARG A 1 160 ? 11.898 -10.445 -16.891 1.00 95.38 160 ARG A O 1
ATOM 1244 N N . LEU A 1 161 ? 10.775 -8.996 -15.594 1.00 93.69 161 LEU A N 1
ATOM 1245 C CA . LEU A 1 161 ? 11.872 -8.771 -14.642 1.00 93.69 161 LEU A CA 1
ATOM 1246 C C . LEU A 1 161 ? 11.814 -9.684 -13.413 1.00 93.69 161 LEU A C 1
ATOM 1248 O O . LEU A 1 161 ? 12.850 -10.115 -12.908 1.00 93.69 161 LEU A O 1
ATOM 1252 N N . GLY A 1 162 ? 10.612 -9.935 -12.902 1.00 94.38 162 GLY A N 1
ATOM 1253 C CA . GLY A 1 162 ? 10.386 -10.477 -11.567 1.00 94.38 162 GLY A CA 1
ATOM 1254 C C . GLY A 1 162 ? 10.671 -9.463 -10.448 1.00 94.38 162 GLY A C 1
ATOM 1255 O O . GLY A 1 162 ? 11.499 -8.554 -10.576 1.00 94.38 162 GLY A O 1
ATOM 1256 N N . ALA A 1 163 ? 10.008 -9.648 -9.303 1.00 94.69 163 ALA A N 1
ATOM 1257 C CA . ALA A 1 163 ? 10.145 -8.768 -8.139 1.00 94.69 163 ALA A CA 1
ATOM 1258 C C . ALA A 1 163 ? 11.595 -8.640 -7.613 1.00 94.69 163 ALA A C 1
ATOM 1260 O O . ALA A 1 163 ? 12.022 -7.511 -7.354 1.00 94.69 163 ALA A O 1
ATOM 1261 N N . PRO A 1 164 ? 12.419 -9.713 -7.543 1.00 94.00 164 PRO A N 1
ATOM 1262 C CA . PRO A 1 164 ? 13.798 -9.583 -7.071 1.00 94.00 164 PRO A CA 1
ATOM 1263 C C . PRO A 1 164 ? 14.666 -8.664 -7.939 1.00 94.00 164 PRO A C 1
ATOM 1265 O O . PRO A 1 164 ? 15.530 -7.961 -7.419 1.00 94.00 164 PRO A O 1
ATOM 1268 N N . ALA A 1 165 ? 14.471 -8.659 -9.263 1.00 93.31 165 ALA A N 1
ATOM 1269 C CA . ALA A 1 165 ? 15.215 -7.759 -10.143 1.00 93.31 165 ALA A CA 1
ATOM 1270 C C . ALA A 1 165 ? 14.733 -6.314 -9.996 1.00 93.31 165 ALA A C 1
ATOM 1272 O O . ALA A 1 165 ? 15.559 -5.405 -9.945 1.00 93.31 165 ALA A O 1
ATOM 1273 N N . MET A 1 166 ? 13.420 -6.102 -9.860 1.00 94.94 166 MET A N 1
ATOM 1274 C CA . MET A 1 166 ? 12.858 -4.773 -9.609 1.00 94.94 166 MET A CA 1
ATOM 1275 C C . MET A 1 166 ? 13.439 -4.140 -8.340 1.00 94.94 166 MET A C 1
ATOM 1277 O O . MET A 1 166 ? 13.846 -2.983 -8.400 1.00 94.94 166 MET A O 1
ATOM 1281 N N . MET A 1 167 ? 13.537 -4.904 -7.244 1.00 93.81 167 MET A N 1
ATOM 1282 C CA . MET A 1 167 ? 14.111 -4.445 -5.970 1.00 93.81 167 MET A CA 1
ATOM 1283 C C . MET A 1 167 ? 15.586 -4.055 -6.079 1.00 93.81 167 MET A C 1
ATOM 1285 O O . MET A 1 167 ? 16.005 -3.041 -5.528 1.00 93.81 167 MET A O 1
ATOM 1289 N N . ARG A 1 168 ? 16.393 -4.829 -6.816 1.00 92.88 168 ARG A N 1
ATOM 1290 C CA . ARG A 1 168 ? 17.805 -4.469 -7.036 1.00 92.88 168 ARG A CA 1
ATOM 1291 C C . ARG A 1 168 ? 17.936 -3.188 -7.858 1.00 92.88 168 ARG A C 1
ATOM 1293 O O . ARG A 1 168 ? 18.699 -2.295 -7.505 1.00 92.88 168 ARG A O 1
ATOM 1300 N N . LEU A 1 169 ? 17.168 -3.082 -8.942 1.00 92.69 169 LEU A N 1
ATOM 1301 C CA . LEU A 1 169 ? 17.276 -1.975 -9.892 1.00 92.69 169 LEU A CA 1
ATOM 1302 C C . LEU A 1 169 ? 16.656 -0.670 -9.367 1.00 92.69 169 LEU A C 1
ATOM 1304 O O . LEU A 1 169 ? 17.076 0.409 -9.788 1.00 92.69 169 LEU A O 1
ATOM 1308 N N . SER A 1 170 ? 15.704 -0.733 -8.429 1.00 92.62 170 SER A N 1
ATOM 1309 C CA . SER A 1 170 ? 15.045 0.466 -7.892 1.00 92.62 170 SER A CA 1
ATOM 1310 C C . SER A 1 170 ? 15.999 1.399 -7.151 1.00 92.62 170 SER A C 1
ATOM 1312 O O . SER A 1 170 ? 15.768 2.607 -7.153 1.00 92.62 170 SER A O 1
ATOM 1314 N N . VAL A 1 171 ? 17.093 0.874 -6.588 1.00 90.00 171 VAL A N 1
ATOM 1315 C CA . VAL A 1 171 ? 18.152 1.677 -5.950 1.00 90.00 171 VAL A CA 1
ATOM 1316 C C . VAL A 1 171 ? 18.794 2.637 -6.957 1.00 90.00 171 VAL A C 1
ATOM 1318 O O . VAL A 1 171 ? 19.025 3.805 -6.652 1.00 90.00 171 VAL A O 1
ATOM 1321 N N . GLY A 1 172 ? 19.030 2.178 -8.191 1.00 92.06 172 GLY A N 1
ATOM 1322 C CA . GLY A 1 172 ? 19.568 3.023 -9.259 1.00 92.06 172 GLY A CA 1
ATOM 1323 C C . GLY A 1 172 ? 18.589 4.113 -9.702 1.00 92.06 172 GLY A C 1
ATOM 1324 O O . GLY A 1 172 ? 19.000 5.249 -9.933 1.00 92.06 172 GLY A O 1
ATOM 1325 N N . ILE A 1 173 ? 17.286 3.807 -9.742 1.00 92.56 173 ILE A N 1
ATOM 1326 C CA . ILE A 1 173 ? 16.238 4.799 -10.044 1.00 92.56 173 ILE A CA 1
ATOM 1327 C C . ILE A 1 173 ? 16.182 5.875 -8.963 1.00 92.56 173 ILE A C 1
ATOM 1329 O O . ILE A 1 173 ? 16.095 7.061 -9.283 1.00 92.56 173 ILE A O 1
ATOM 1333 N N . GLU A 1 174 ? 16.251 5.480 -7.692 1.00 91.25 174 GLU A N 1
ATOM 1334 C CA . GLU A 1 174 ? 16.298 6.425 -6.580 1.00 91.25 174 GLU A CA 1
ATOM 1335 C C . GLU A 1 174 ? 17.552 7.305 -6.641 1.00 91.25 174 GLU A C 1
ATOM 1337 O O . GLU A 1 174 ? 17.457 8.521 -6.483 1.00 91.25 174 GLU A O 1
ATOM 1342 N N . GLY A 1 175 ? 18.707 6.722 -6.969 1.00 91.00 175 GLY A N 1
ATOM 1343 C CA . GLY A 1 175 ? 19.940 7.472 -7.196 1.00 91.00 175 GLY A CA 1
ATOM 1344 C C . GLY A 1 175 ? 19.855 8.453 -8.372 1.00 91.00 175 GLY A C 1
ATOM 1345 O O . GLY A 1 175 ? 20.435 9.534 -8.306 1.00 91.00 175 GLY A O 1
ATOM 1346 N N . GLU A 1 176 ? 19.123 8.128 -9.440 1.00 93.81 176 GLU A N 1
ATOM 1347 C CA . GLU A 1 176 ? 19.010 8.990 -10.626 1.00 93.81 176 GLU A CA 1
ATOM 1348 C C . GLU A 1 176 ? 17.948 10.094 -10.462 1.00 93.81 176 GLU A C 1
ATOM 1350 O O . GLU A 1 176 ? 18.198 11.266 -10.770 1.00 93.81 176 GLU A O 1
ATOM 1355 N N . PHE A 1 177 ? 16.758 9.740 -9.971 1.00 93.06 177 PHE A N 1
ATOM 1356 C CA . PHE A 1 177 ? 15.580 10.616 -9.966 1.00 93.06 177 PHE A CA 1
ATOM 1357 C C . PHE A 1 177 ? 15.034 10.949 -8.576 1.00 93.06 177 PHE A C 1
ATOM 1359 O O . PHE A 1 177 ? 14.160 11.812 -8.463 1.00 93.06 177 PHE A O 1
ATOM 1366 N N . GLY A 1 178 ? 15.542 10.306 -7.527 1.00 86.44 178 GLY A N 1
ATOM 1367 C CA . GLY A 1 178 ? 15.158 10.580 -6.150 1.00 86.44 178 GLY A CA 1
ATOM 136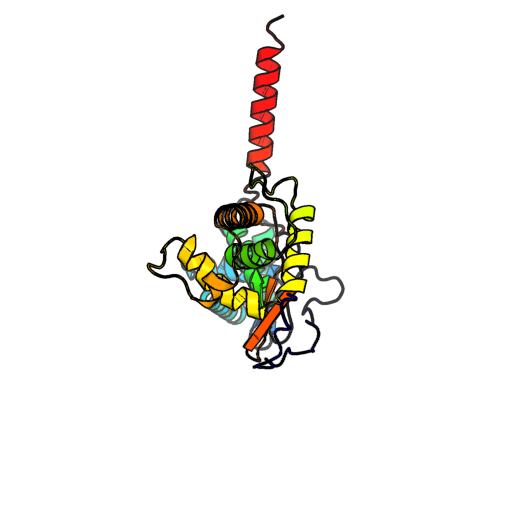8 C C . GLY A 1 178 ? 15.607 11.956 -5.658 1.00 86.44 178 GLY A C 1
ATOM 1369 O O . GLY A 1 178 ? 16.251 12.748 -6.356 1.00 86.44 178 GLY A O 1
ATOM 1370 N N . ARG A 1 179 ? 15.242 12.256 -4.408 1.00 83.44 179 ARG A N 1
ATOM 1371 C CA . ARG A 1 179 ? 15.531 13.550 -3.770 1.00 83.44 179 ARG A CA 1
ATOM 1372 C C . ARG A 1 179 ? 17.030 13.772 -3.556 1.00 83.44 179 ARG A C 1
ATOM 1374 O O . ARG A 1 179 ? 17.498 14.901 -3.683 1.00 83.44 179 ARG A O 1
ATOM 1381 N N . TYR A 1 180 ? 17.756 12.706 -3.236 1.00 83.31 180 TYR A N 1
ATOM 1382 C CA . TYR A 1 180 ? 19.195 12.717 -2.993 1.00 83.31 180 TYR A CA 1
ATOM 1383 C C . TYR A 1 180 ? 19.878 11.923 -4.097 1.00 83.31 180 TYR A C 1
ATOM 1385 O O . TYR A 1 180 ? 19.994 10.704 -4.016 1.00 83.31 180 TYR A O 1
ATOM 1393 N N . ARG A 1 181 ? 20.276 12.623 -5.162 1.00 86.25 181 ARG A N 1
ATOM 1394 C CA . ARG A 1 181 ? 20.877 11.969 -6.322 1.00 86.25 181 ARG A CA 1
ATOM 1395 C C . ARG A 1 181 ? 22.245 11.402 -5.980 1.00 86.25 181 ARG A C 1
ATOM 1397 O O . ARG A 1 181 ? 23.074 12.095 -5.387 1.00 86.25 181 ARG A O 1
ATOM 1404 N N . ALA A 1 182 ? 22.474 10.164 -6.395 1.00 84.25 182 ALA A N 1
ATOM 1405 C CA . ALA A 1 182 ? 23.763 9.520 -6.257 1.00 84.25 182 ALA A CA 1
ATOM 1406 C C . ALA A 1 182 ? 24.756 10.135 -7.261 1.00 84.25 182 ALA A C 1
ATOM 1408 O O . ALA A 1 182 ? 24.385 10.390 -8.411 1.00 84.25 182 ALA A O 1
ATOM 1409 N N . PRO A 1 183 ? 26.015 10.379 -6.855 1.00 79.38 183 PRO A N 1
ATOM 1410 C CA . PRO A 1 183 ? 27.047 10.858 -7.772 1.00 79.38 183 PRO A CA 1
ATOM 1411 C C . PRO A 1 183 ? 27.386 9.812 -8.842 1.00 79.38 183 PRO A C 1
ATOM 1413 O O . PRO A 1 183 ? 27.735 10.171 -9.964 1.00 79.38 183 PRO A O 1
ATOM 1416 N N . GLU A 1 184 ? 27.239 8.528 -8.507 1.00 85.88 184 GLU A N 1
ATOM 1417 C CA . GLU A 1 184 ? 27.487 7.396 -9.393 1.00 85.88 184 GLU A CA 1
ATOM 1418 C C . GLU A 1 184 ? 26.316 6.414 -9.329 1.00 85.88 184 GLU A C 1
ATOM 1420 O O . GLU A 1 184 ? 25.772 6.139 -8.258 1.00 85.88 184 GLU A O 1
ATOM 1425 N N . LEU A 1 185 ? 25.917 5.904 -10.495 1.00 87.56 185 LEU A N 1
ATOM 1426 C CA . LEU A 1 185 ? 24.839 4.928 -10.618 1.00 87.56 185 LEU A CA 1
ATOM 1427 C C . LEU A 1 185 ? 25.420 3.509 -10.689 1.00 87.56 185 LEU A C 1
ATOM 1429 O O . LEU A 1 185 ? 26.428 3.326 -11.380 1.00 87.56 185 LEU A O 1
ATOM 1433 N N . PRO A 1 186 ? 24.766 2.511 -10.063 1.00 87.94 186 PRO A N 1
ATOM 1434 C CA . PRO A 1 186 ? 25.207 1.119 -10.114 1.00 87.94 186 PRO A CA 1
ATOM 1435 C C . PRO A 1 186 ? 25.436 0.609 -11.547 1.00 87.94 186 PRO A C 1
ATOM 1437 O O . PRO A 1 186 ? 24.697 0.958 -12.473 1.00 87.94 186 PRO A O 1
ATOM 1440 N N . ASP A 1 187 ? 26.468 -0.211 -11.747 1.00 86.81 187 ASP A N 1
ATOM 1441 C CA . ASP A 1 187 ? 26.845 -0.725 -13.074 1.00 86.81 187 ASP A CA 1
ATOM 1442 C C . ASP A 1 187 ? 25.765 -1.621 -13.683 1.00 86.81 187 ASP A C 1
ATOM 1444 O O . ASP A 1 187 ? 25.469 -1.526 -14.875 1.00 86.81 187 ASP A O 1
ATOM 1448 N N . ASP A 1 188 ? 25.138 -2.451 -12.852 1.00 85.31 188 ASP A N 1
ATOM 1449 C CA . ASP A 1 188 ? 24.023 -3.317 -13.228 1.00 85.31 188 ASP A CA 1
ATOM 1450 C C . ASP A 1 188 ? 22.791 -2.504 -13.651 1.00 85.31 188 ASP A C 1
ATOM 1452 O O . ASP A 1 188 ? 22.161 -2.823 -14.661 1.00 85.31 188 ASP A O 1
ATOM 1456 N N . TYR A 1 189 ? 22.506 -1.399 -12.957 1.00 87.75 189 TYR A N 1
ATOM 1457 C CA . TYR A 1 189 ? 21.503 -0.428 -13.380 1.00 87.75 189 TYR A CA 1
ATOM 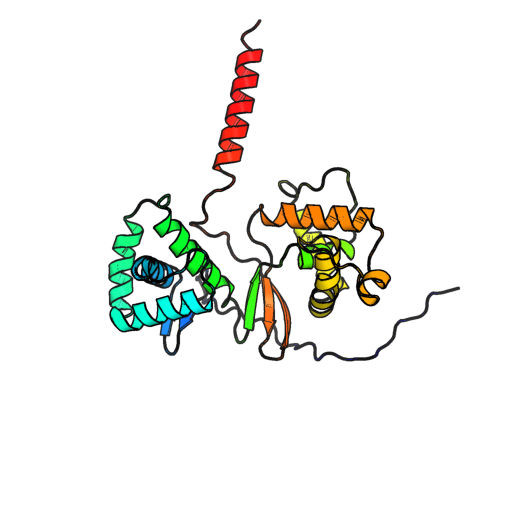1458 C C . TYR A 1 189 ? 21.862 0.161 -14.749 1.00 87.75 189 TYR A C 1
ATOM 1460 O O . TYR A 1 189 ? 21.073 0.088 -15.687 1.00 87.75 189 TYR A O 1
ATOM 1468 N N . ARG A 1 190 ? 23.076 0.687 -14.933 1.00 85.12 190 ARG A N 1
ATOM 1469 C CA . ARG A 1 190 ? 23.473 1.286 -16.220 1.00 85.12 190 ARG A CA 1
ATOM 1470 C C . ARG A 1 190 ? 23.401 0.303 -17.392 1.00 85.12 190 ARG A C 1
ATOM 1472 O O . ARG A 1 190 ? 23.039 0.719 -18.489 1.00 85.12 190 ARG A O 1
ATOM 1479 N N . ALA A 1 191 ? 23.719 -0.969 -17.163 1.00 86.62 191 ALA A N 1
ATOM 1480 C CA . ALA A 1 191 ? 23.683 -2.008 -18.188 1.00 86.62 191 ALA A CA 1
ATOM 1481 C C . ALA A 1 191 ? 22.258 -2.466 -18.546 1.00 86.62 191 ALA A C 1
ATOM 1483 O O . ALA A 1 191 ? 21.997 -2.798 -19.701 1.00 86.62 191 ALA A O 1
ATOM 1484 N N . ALA A 1 192 ? 21.343 -2.498 -17.574 1.00 85.81 192 ALA A N 1
ATOM 1485 C CA . ALA A 1 192 ? 19.992 -3.027 -17.761 1.00 85.81 192 ALA A CA 1
ATOM 1486 C C . ALA A 1 192 ? 18.985 -1.992 -18.287 1.00 85.81 192 ALA A C 1
ATOM 1488 O O . ALA A 1 192 ? 17.921 -2.360 -18.788 1.00 85.81 192 ALA A O 1
ATOM 1489 N N . MET A 1 193 ? 19.267 -0.700 -18.118 1.00 87.75 193 MET A N 1
ATOM 1490 C CA . MET A 1 193 ? 18.262 0.335 -18.321 1.00 87.75 193 MET A CA 1
ATOM 1491 C C . MET A 1 193 ? 18.166 0.852 -19.765 1.00 87.75 193 MET A C 1
ATOM 1493 O O . MET A 1 193 ? 19.176 0.967 -20.460 1.00 87.75 193 MET A O 1
ATOM 1497 N N . PRO A 1 194 ? 16.964 1.266 -20.210 1.00 92.25 194 PRO A N 1
ATOM 1498 C CA . PRO A 1 194 ? 16.782 1.879 -21.520 1.00 92.25 194 PRO A CA 1
ATOM 1499 C C . PRO A 1 194 ? 17.377 3.292 -21.583 1.00 92.25 194 PRO A C 1
ATOM 1501 O O . PRO A 1 194 ? 17.923 3.803 -20.604 1.00 92.25 194 PRO A O 1
ATOM 1504 N N . ASP A 1 195 ? 17.230 3.969 -22.724 1.00 92.75 195 ASP A N 1
ATOM 1505 C CA . ASP A 1 195 ? 17.675 5.353 -22.888 1.00 92.75 195 ASP A CA 1
ATOM 1506 C C . ASP A 1 195 ? 17.053 6.323 -21.860 1.00 92.75 195 ASP A C 1
ATOM 1508 O O . ASP A 1 195 ? 15.970 6.106 -21.308 1.00 92.75 195 ASP A O 1
ATOM 1512 N N . HIS A 1 196 ? 17.743 7.442 -21.619 1.00 91.31 196 HIS A N 1
ATOM 1513 C CA . HIS A 1 196 ? 17.349 8.426 -20.606 1.00 91.31 196 HIS A CA 1
ATOM 1514 C C . HIS A 1 196 ? 15.940 9.002 -20.829 1.00 91.31 196 HIS A C 1
ATOM 1516 O O . HIS A 1 196 ? 15.235 9.301 -19.864 1.00 91.31 196 HIS A O 1
ATOM 1522 N N . LYS A 1 197 ? 15.495 9.153 -22.085 1.00 93.44 197 LYS A N 1
ATOM 1523 C CA . LYS A 1 197 ? 14.167 9.699 -22.390 1.00 93.44 197 LYS A CA 1
ATOM 1524 C C . LYS A 1 197 ? 13.079 8.733 -21.926 1.00 93.44 197 LYS A C 1
ATOM 1526 O O . LYS A 1 197 ? 12.120 9.176 -21.291 1.00 93.44 197 LYS A O 1
ATOM 1531 N N . ARG A 1 198 ? 13.235 7.431 -22.193 1.00 95.06 198 ARG A N 1
ATOM 1532 C CA . ARG A 1 198 ? 12.332 6.392 -21.677 1.00 95.06 198 ARG A CA 1
ATOM 1533 C C . ARG A 1 198 ? 12.360 6.343 -20.154 1.00 95.06 198 ARG A C 1
ATOM 1535 O O . ARG A 1 198 ? 11.289 6.285 -19.547 1.00 95.06 198 ARG A O 1
ATOM 1542 N N . ARG A 1 199 ? 13.550 6.432 -19.548 1.00 94.88 199 ARG A N 1
ATOM 1543 C CA . ARG A 1 199 ? 13.692 6.417 -18.087 1.00 94.88 199 ARG A CA 1
ATOM 1544 C C . ARG A 1 199 ? 12.918 7.547 -17.417 1.00 94.88 199 ARG A C 1
ATOM 1546 O O . ARG A 1 199 ? 12.030 7.310 -16.602 1.00 94.88 199 ARG A O 1
ATOM 1553 N N . LYS A 1 200 ? 13.170 8.784 -17.846 1.00 94.81 200 LYS A N 1
ATOM 1554 C CA . LYS A 1 200 ? 12.481 9.956 -17.300 1.00 94.81 200 LYS A CA 1
ATOM 1555 C C . LYS A 1 200 ? 10.966 9.876 -17.491 1.00 94.81 200 LYS A C 1
ATOM 1557 O O . LYS A 1 200 ? 10.226 10.173 -16.559 1.00 94.81 200 LYS A O 1
ATOM 1562 N N . TYR A 1 201 ? 10.513 9.455 -18.676 1.00 96.06 201 TYR A N 1
ATOM 1563 C CA . TYR A 1 201 ? 9.086 9.318 -18.971 1.00 96.06 201 TYR A CA 1
ATOM 1564 C C . TYR A 1 201 ? 8.394 8.329 -18.030 1.00 96.06 201 TYR A C 1
ATOM 1566 O O . TYR A 1 201 ? 7.378 8.676 -17.432 1.00 96.06 201 TYR A O 1
ATOM 1574 N N . CYS A 1 202 ? 8.934 7.116 -17.877 1.00 96.56 202 CYS A N 1
ATOM 1575 C CA . CYS A 1 202 ? 8.276 6.103 -17.052 1.00 96.56 202 CYS A CA 1
ATOM 1576 C C . CYS A 1 202 ? 8.375 6.433 -15.557 1.00 96.56 202 CYS A C 1
ATOM 1578 O O . CYS A 1 202 ? 7.425 6.160 -14.830 1.00 96.56 202 CYS A O 1
ATOM 1580 N N . PHE A 1 203 ? 9.465 7.066 -15.102 1.00 96.31 203 PHE A N 1
ATOM 1581 C CA . PHE A 1 203 ? 9.560 7.567 -13.729 1.00 96.31 203 PHE A CA 1
ATOM 1582 C C . PHE A 1 203 ? 8.482 8.618 -13.437 1.00 96.31 203 PHE A C 1
ATOM 1584 O O . PHE A 1 203 ? 7.732 8.481 -12.472 1.00 96.31 203 PHE A O 1
ATOM 1591 N N . ASP A 1 204 ? 8.341 9.628 -14.300 1.00 95.88 204 ASP A N 1
ATOM 1592 C CA . ASP A 1 204 ? 7.298 10.645 -14.140 1.00 95.88 204 ASP A CA 1
ATOM 1593 C C . ASP A 1 204 ? 5.902 10.022 -14.177 1.00 95.88 204 ASP A C 1
ATOM 1595 O O . ASP A 1 204 ? 5.035 10.394 -13.388 1.00 95.88 204 ASP A O 1
ATOM 1599 N N . LEU A 1 205 ? 5.680 9.054 -15.068 1.00 96.38 205 LEU A N 1
ATOM 1600 C CA . LEU A 1 205 ? 4.404 8.358 -15.168 1.00 96.38 205 LEU A CA 1
ATOM 1601 C C . LEU A 1 205 ? 4.094 7.561 -13.894 1.00 96.38 205 LEU A C 1
ATOM 1603 O O . LEU A 1 205 ? 2.974 7.635 -13.395 1.00 96.38 205 LEU A O 1
ATOM 1607 N N . ALA A 1 206 ? 5.082 6.865 -13.325 1.00 96.44 206 ALA A N 1
ATOM 1608 C CA . ALA A 1 206 ? 4.948 6.126 -12.071 1.00 96.44 206 ALA A CA 1
ATOM 1609 C C . ALA A 1 206 ? 4.656 7.051 -10.875 1.00 96.44 206 ALA A C 1
ATOM 1611 O O . ALA A 1 206 ? 3.800 6.745 -10.039 1.00 96.44 206 ALA A O 1
ATOM 1612 N N . VAL A 1 207 ? 5.318 8.213 -10.816 1.00 94.06 207 VAL A N 1
ATOM 1613 C CA . VAL A 1 207 ? 5.047 9.258 -9.816 1.00 94.06 207 VAL A CA 1
ATOM 1614 C C . VAL A 1 207 ? 3.632 9.813 -9.975 1.00 94.06 207 VAL A C 1
ATOM 1616 O O . VAL A 1 207 ? 2.947 10.007 -8.978 1.00 94.06 207 VAL A O 1
ATOM 1619 N N . ASN A 1 208 ? 3.146 10.039 -11.197 1.00 93.50 208 ASN A N 1
ATOM 1620 C CA . ASN A 1 208 ? 1.768 10.492 -11.405 1.00 93.50 208 ASN A CA 1
ATOM 1621 C C . ASN A 1 208 ? 0.748 9.402 -11.036 1.00 93.50 208 ASN A C 1
ATOM 1623 O O . ASN A 1 208 ? -0.220 9.685 -10.327 1.00 93.50 208 ASN A O 1
ATOM 1627 N N . ARG A 1 209 ? 0.995 8.145 -11.433 1.00 93.62 209 ARG A N 1
ATOM 1628 C CA . ARG A 1 209 ? 0.117 6.993 -11.165 1.00 93.62 209 ARG A CA 1
ATOM 1629 C C . ARG A 1 209 ? -0.117 6.754 -9.674 1.00 93.62 209 ARG A C 1
ATOM 1631 O O . ARG A 1 209 ? -1.205 6.305 -9.311 1.00 93.62 209 ARG A O 1
ATOM 1638 N N . GLN A 1 210 ? 0.840 7.095 -8.805 1.00 90.00 210 GLN A N 1
ATOM 1639 C CA . GLN A 1 210 ? 0.684 6.970 -7.347 1.00 90.00 210 GLN A CA 1
ATOM 1640 C C . GLN A 1 210 ? -0.479 7.801 -6.777 1.00 90.00 210 GLN A C 1
ATOM 1642 O O . GLN A 1 210 ? -0.931 7.551 -5.665 1.00 90.00 210 GLN A O 1
ATOM 1647 N N . HIS A 1 211 ? -0.951 8.809 -7.516 1.00 87.44 211 HIS A N 1
ATOM 1648 C CA . HIS A 1 211 ? -2.041 9.692 -7.106 1.00 87.44 211 HIS A CA 1
ATOM 1649 C C . HIS A 1 211 ? -3.401 9.303 -7.706 1.00 87.44 211 HIS A C 1
ATOM 1651 O O . HIS A 1 211 ? -4.381 10.010 -7.476 1.00 87.44 211 HIS A O 1
ATOM 1657 N N . CYS A 1 212 ? -3.464 8.209 -8.472 1.00 88.31 212 CYS A N 1
ATOM 1658 C CA . CYS A 1 212 ? -4.646 7.776 -9.224 1.00 88.31 212 CYS A CA 1
ATOM 1659 C C . CYS A 1 212 ? -5.368 6.576 -8.584 1.00 88.31 212 CYS A C 1
ATOM 1661 O O . CYS A 1 212 ? -6.041 5.827 -9.284 1.00 88.31 212 CYS A O 1
ATOM 1663 N N . GLY A 1 213 ? -5.208 6.376 -7.273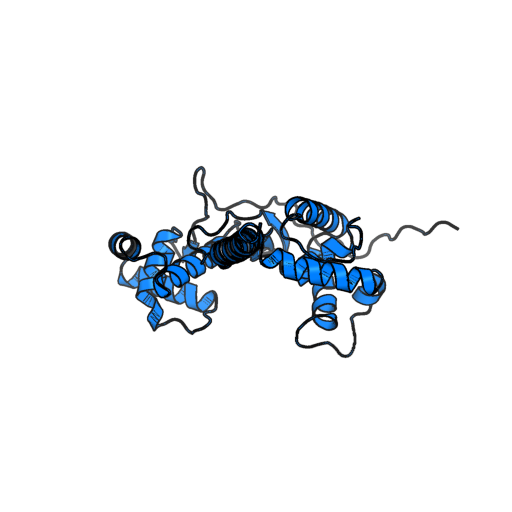 1.00 86.81 213 GLY A N 1
ATOM 1664 C CA . GLY A 1 213 ? -5.805 5.263 -6.529 1.00 86.81 213 GLY A CA 1
ATOM 1665 C C . GLY A 1 213 ? -4.786 4.193 -6.119 1.00 86.81 213 GLY A C 1
ATOM 1666 O O . GLY A 1 213 ? -3.579 4.386 -6.323 1.00 86.81 213 GLY A O 1
ATOM 1667 N N . PRO A 1 214 ? -5.252 3.073 -5.535 1.00 91.06 214 PRO A N 1
ATOM 1668 C CA . PRO A 1 214 ? -4.380 2.015 -5.042 1.00 91.06 214 PRO A CA 1
ATOM 1669 C C . PRO A 1 214 ? -3.548 1.399 -6.173 1.00 91.06 214 PRO A C 1
ATOM 1671 O O . PRO A 1 214 ? -3.877 1.489 -7.362 1.00 91.06 214 PRO A O 1
ATOM 1674 N N . ARG A 1 215 ? -2.420 0.810 -5.784 1.00 92.94 215 ARG A N 1
ATOM 1675 C CA . ARG A 1 215 ? -1.475 0.115 -6.663 1.00 92.94 215 ARG A CA 1
ATOM 1676 C C . ARG A 1 215 ? -1.229 -1.280 -6.109 1.00 92.94 215 ARG A C 1
ATOM 1678 O O . ARG A 1 215 ? -1.486 -1.509 -4.928 1.00 92.94 215 ARG A O 1
ATOM 1685 N N . ALA A 1 216 ? -0.702 -2.166 -6.946 1.00 95.81 216 ALA A N 1
ATOM 1686 C CA . ALA A 1 216 ? -0.251 -3.476 -6.502 1.00 95.81 216 ALA A CA 1
ATOM 1687 C C . ALA A 1 216 ? 0.732 -3.360 -5.324 1.00 95.81 216 ALA A C 1
ATOM 1689 O O . ALA A 1 216 ? 1.431 -2.348 -5.177 1.00 95.81 216 ALA A O 1
ATOM 1690 N N . LEU A 1 217 ? 0.763 -4.396 -4.492 1.00 97.19 217 LEU A N 1
ATOM 1691 C CA . LEU A 1 217 ? 1.647 -4.469 -3.337 1.00 97.19 217 LEU A CA 1
ATOM 1692 C C . LEU A 1 217 ? 3.003 -5.076 -3.709 1.00 97.19 217 LEU A C 1
ATOM 1694 O O . LEU A 1 217 ? 3.074 -6.014 -4.502 1.00 97.19 217 LEU A O 1
ATOM 1698 N N . MET A 1 218 ? 4.075 -4.542 -3.131 1.00 97.25 218 MET A N 1
ATOM 1699 C CA . MET A 1 218 ? 5.341 -5.252 -3.000 1.00 97.25 218 MET A CA 1
ATOM 1700 C C . MET A 1 218 ? 5.248 -6.089 -1.731 1.00 97.25 218 MET A C 1
ATOM 1702 O O . MET A 1 218 ? 4.864 -5.568 -0.687 1.00 97.25 218 MET A O 1
ATOM 1706 N N . VAL A 1 219 ? 5.560 -7.375 -1.836 1.00 97.06 219 VAL A N 1
ATOM 1707 C CA . VAL A 1 219 ? 5.464 -8.335 -0.738 1.00 97.06 219 VAL A CA 1
ATOM 1708 C C . VAL A 1 219 ? 6.865 -8.783 -0.354 1.00 97.06 219 VAL A C 1
ATOM 1710 O O . VAL A 1 219 ? 7.624 -9.236 -1.213 1.00 97.06 219 VAL A O 1
ATOM 1713 N N . PHE A 1 220 ? 7.180 -8.652 0.929 1.00 95.38 220 PHE A N 1
ATOM 1714 C CA . PHE A 1 220 ? 8.414 -9.077 1.572 1.00 95.38 220 PHE A CA 1
ATOM 1715 C C . PHE A 1 220 ? 8.130 -10.366 2.330 1.00 95.38 22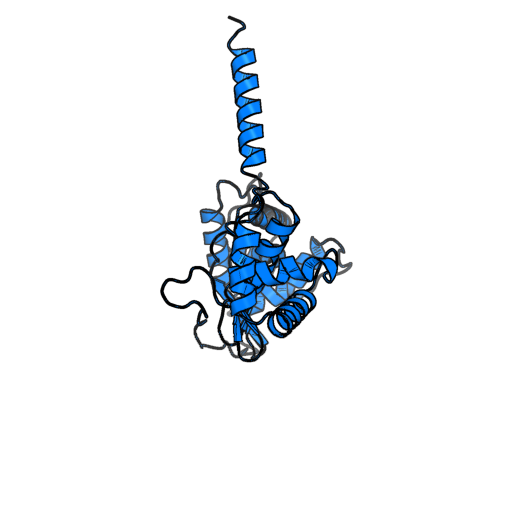0 PHE A C 1
ATOM 1717 O O . PHE A 1 220 ? 7.412 -10.359 3.329 1.00 95.38 220 PHE A O 1
ATOM 1724 N N . LEU A 1 221 ? 8.655 -11.470 1.813 1.00 93.19 221 LEU A N 1
ATOM 1725 C CA . LEU A 1 221 ? 8.454 -12.795 2.384 1.00 93.19 221 LEU A CA 1
ATOM 1726 C C . LEU A 1 221 ? 9.391 -12.998 3.581 1.00 93.19 221 LEU A C 1
ATOM 1728 O O . LEU A 1 221 ? 10.522 -12.502 3.575 1.00 93.19 221 LEU A O 1
ATOM 1732 N N . ASP A 1 222 ? 8.961 -13.781 4.570 1.00 89.06 222 ASP A N 1
ATOM 1733 C CA . ASP A 1 222 ? 9.761 -14.077 5.770 1.00 89.06 222 ASP A CA 1
ATOM 1734 C C . ASP A 1 222 ? 11.095 -14.789 5.464 1.00 89.06 222 ASP A C 1
ATOM 1736 O O . ASP A 1 222 ? 12.055 -14.706 6.232 1.00 89.06 222 ASP A O 1
ATOM 1740 N N . ASP A 1 223 ? 11.194 -15.457 4.312 1.00 86.12 223 ASP A N 1
ATOM 1741 C CA . ASP A 1 223 ? 12.424 -16.089 3.822 1.00 86.12 223 ASP A CA 1
ATOM 1742 C C . ASP A 1 223 ? 13.404 -15.107 3.141 1.00 86.12 223 ASP A C 1
ATOM 1744 O O . ASP A 1 223 ? 14.467 -15.512 2.660 1.00 86.12 223 ASP A O 1
ATOM 1748 N N . GLY A 1 224 ? 13.068 -13.813 3.104 1.00 87.81 224 GLY A N 1
ATOM 1749 C CA . GLY A 1 224 ? 13.837 -12.756 2.446 1.00 87.81 224 GLY A CA 1
ATOM 1750 C C . GLY A 1 224 ? 13.560 -12.612 0.945 1.00 87.81 224 GLY A C 1
ATOM 1751 O O . GLY A 1 224 ? 14.257 -11.850 0.265 1.00 87.81 224 GLY A O 1
ATOM 1752 N N . GLY A 1 225 ? 12.579 -13.344 0.412 1.00 91.50 225 GLY A N 1
ATOM 1753 C CA . GLY A 1 225 ? 12.106 -13.231 -0.961 1.00 91.50 225 GLY A CA 1
ATOM 1754 C C . GLY A 1 225 ? 11.212 -12.012 -1.204 1.00 91.50 225 GLY A C 1
ATOM 1755 O O . GLY A 1 225 ? 10.744 -11.340 -0.285 1.00 91.50 225 GLY A O 1
ATOM 1756 N N . TYR A 1 226 ? 10.959 -11.738 -2.487 1.00 94.12 226 TYR A N 1
ATOM 1757 C CA . TYR A 1 226 ? 10.089 -10.647 -2.924 1.00 94.12 226 TYR A CA 1
ATOM 1758 C C . TYR A 1 226 ? 9.067 -11.150 -3.933 1.00 94.12 226 TYR A C 1
ATOM 1760 O O . TYR A 1 226 ? 9.414 -11.916 -4.839 1.00 94.12 226 TYR A O 1
ATOM 1768 N N . ALA A 1 227 ? 7.843 -10.641 -3.843 1.00 95.38 227 ALA A N 1
ATOM 1769 C CA . ALA A 1 227 ? 6.785 -10.889 -4.813 1.00 95.38 227 ALA A CA 1
ATOM 1770 C C . ALA A 1 227 ? 5.968 -9.620 -5.087 1.00 95.38 227 ALA A C 1
ATOM 1772 O O . ALA A 1 227 ? 6.012 -8.652 -4.332 1.00 95.38 227 ALA A O 1
ATOM 1773 N N . VAL A 1 228 ? 5.212 -9.626 -6.185 1.00 96.06 228 VAL A N 1
ATOM 1774 C CA . VAL A 1 228 ? 4.193 -8.604 -6.454 1.00 96.06 228 VAL A CA 1
ATOM 1775 C C . VAL A 1 228 ? 2.830 -9.204 -6.141 1.00 96.06 228 VAL A C 1
ATOM 1777 O O . VAL A 1 228 ? 2.461 -10.233 -6.705 1.00 96.06 228 VAL A O 1
ATOM 1780 N N . GLY A 1 229 ? 2.113 -8.563 -5.225 1.00 95.06 229 GLY A N 1
ATOM 1781 C CA . GLY A 1 229 ? 0.792 -8.965 -4.770 1.00 95.06 229 GLY A CA 1
ATOM 1782 C C . GLY A 1 229 ? -0.351 -8.275 -5.514 1.00 95.06 229 GLY A C 1
ATOM 1783 O O . GLY A 1 229 ? -0.195 -7.654 -6.567 1.00 95.06 229 GLY A O 1
ATOM 1784 N N . ALA A 1 230 ? -1.532 -8.386 -4.924 1.00 94.00 230 ALA A N 1
ATOM 1785 C CA . ALA A 1 230 ? -2.779 -7.805 -5.376 1.00 94.00 230 ALA A CA 1
ATOM 1786 C C . ALA A 1 230 ? -2.758 -6.279 -5.245 1.00 94.00 230 ALA A C 1
ATOM 1788 O O . ALA A 1 230 ? -1.922 -5.693 -4.561 1.00 94.00 230 ALA A O 1
ATOM 1789 N N . THR A 1 231 ? -3.713 -5.627 -5.904 1.00 94.62 231 THR A N 1
ATOM 1790 C CA . THR A 1 231 ? -4.042 -4.224 -5.635 1.00 94.62 231 THR A CA 1
ATOM 1791 C C . THR A 1 231 ? -5.166 -4.201 -4.599 1.00 94.62 231 THR A C 1
ATOM 1793 O O . THR A 1 231 ? -6.235 -4.740 -4.896 1.00 94.62 231 THR A O 1
ATOM 1796 N N . PRO A 1 232 ? -4.961 -3.626 -3.399 1.00 93.44 232 PRO A N 1
ATOM 1797 C CA . PRO A 1 232 ? -6.003 -3.586 -2.382 1.00 93.44 232 PRO A CA 1
ATOM 1798 C C . PRO A 1 232 ? -7.144 -2.641 -2.809 1.00 93.44 232 PRO A C 1
ATOM 1800 O O . PRO A 1 232 ? -6.935 -1.765 -3.659 1.00 93.44 232 PRO A O 1
ATOM 1803 N N . PRO A 1 233 ? -8.349 -2.787 -2.229 1.00 91.75 233 PRO A N 1
ATOM 1804 C CA . PRO A 1 233 ? -9.448 -1.846 -2.418 1.00 91.75 233 PRO A CA 1
ATOM 1805 C C . PRO A 1 233 ? -9.045 -0.422 -2.025 1.00 91.75 233 PRO A C 1
ATOM 1807 O O . PRO A 1 233 ? -8.209 -0.228 -1.150 1.00 91.75 233 PRO A O 1
ATOM 1810 N N . GLU A 1 234 ? -9.662 0.583 -2.645 1.00 88.69 234 GLU A N 1
ATOM 1811 C CA . GLU A 1 234 ? -9.434 1.984 -2.279 1.00 88.69 234 GLU A CA 1
ATOM 1812 C C . GLU A 1 234 ? -9.855 2.242 -0.826 1.00 88.69 234 GLU A C 1
ATOM 1814 O O . GLU A 1 234 ? -10.880 1.730 -0.381 1.00 88.69 234 GLU A O 1
ATOM 1819 N N . GLU A 1 235 ? -9.080 3.048 -0.092 1.00 82.81 235 GLU A N 1
ATOM 1820 C CA . GLU A 1 235 ? -9.395 3.415 1.288 1.00 82.81 235 GLU A CA 1
ATOM 1821 C C . GLU A 1 235 ? -10.727 4.197 1.349 1.00 82.81 235 GLU A C 1
ATOM 1823 O O . GLU A 1 235 ? -10.785 5.344 0.898 1.00 82.81 235 GLU A O 1
ATOM 1828 N N . PRO A 1 236 ? -11.787 3.651 1.976 1.00 71.31 236 PRO A N 1
ATOM 1829 C CA . PRO A 1 236 ? -13.099 4.301 2.064 1.00 71.31 236 PRO A CA 1
ATOM 1830 C C . PRO A 1 236 ? -13.088 5.691 2.720 1.00 71.31 236 PRO A C 1
ATOM 1832 O O . PRO A 1 236 ? -13.919 6.537 2.394 1.00 71.31 236 PRO A O 1
ATOM 1835 N N . HIS A 1 237 ? -12.156 5.917 3.652 1.00 69.38 237 HIS A N 1
ATOM 1836 C CA . HIS A 1 237 ? -12.008 7.162 4.417 1.00 69.38 237 HIS A CA 1
ATOM 1837 C C . HIS A 1 237 ? -10.812 8.003 3.966 1.00 69.38 237 HIS A C 1
ATOM 1839 O O . HIS A 1 237 ? -10.539 9.052 4.560 1.00 69.38 237 HIS A O 1
ATOM 1845 N N . GLY A 1 238 ? -10.130 7.577 2.897 1.00 60.50 238 GLY A N 1
ATOM 1846 C CA . GLY A 1 238 ? -9.043 8.335 2.312 1.00 60.50 238 GLY A CA 1
ATOM 1847 C C . GLY A 1 238 ? -9.566 9.712 1.932 1.00 60.50 238 GLY A C 1
ATOM 1848 O O . GLY A 1 238 ? -10.572 9.845 1.226 1.00 60.50 238 GLY A O 1
ATOM 1849 N N . ALA A 1 239 ? -8.912 10.763 2.430 1.00 43.62 239 ALA A N 1
ATOM 1850 C CA . ALA A 1 239 ? -9.297 12.122 2.088 1.00 43.62 239 ALA A CA 1
ATOM 1851 C C . ALA A 1 239 ? -9.380 12.229 0.553 1.00 43.62 239 ALA A C 1
ATOM 1853 O O . ALA A 1 239 ? -8.397 11.912 -0.125 1.00 43.62 239 ALA A O 1
ATOM 1854 N N . PRO A 1 240 ? -10.505 12.692 -0.027 1.00 41.72 240 PRO A N 1
ATOM 1855 C CA . PRO A 1 240 ? -10.639 12.822 -1.467 1.00 41.72 240 PRO A CA 1
ATOM 1856 C C . PRO A 1 240 ? -9.743 13.971 -1.930 1.00 41.72 240 PRO A C 1
ATOM 1858 O O . PRO A 1 240 ? -10.206 15.095 -2.139 1.00 41.72 240 PRO A O 1
ATOM 1861 N N . ARG A 1 241 ? -8.440 13.715 -2.093 1.00 47.06 241 ARG A N 1
ATOM 1862 C CA . ARG A 1 241 ? -7.483 14.726 -2.553 1.00 47.06 241 ARG A CA 1
ATOM 1863 C C . ARG A 1 241 ? -7.861 15.238 -3.945 1.00 47.06 241 ARG A C 1
ATOM 1865 O O . ARG A 1 241 ? -7.547 16.382 -4.256 1.00 47.06 241 ARG A O 1
ATOM 1872 N N . ARG A 1 242 ? -8.597 14.452 -4.751 1.00 47.91 242 ARG A N 1
ATOM 1873 C CA . ARG A 1 242 ? -8.980 14.831 -6.123 1.00 47.91 242 ARG A CA 1
ATOM 1874 C C . ARG A 1 242 ? -10.463 14.880 -6.480 1.00 47.91 242 ARG A C 1
ATOM 1876 O O . ARG A 1 242 ? -10.787 15.770 -7.254 1.00 47.91 242 ARG A O 1
ATOM 1883 N N . ARG A 1 243 ? -11.403 14.146 -5.854 1.00 42.69 243 ARG A N 1
ATOM 1884 C CA . ARG A 1 243 ? -12.846 14.404 -6.129 1.00 42.69 243 ARG A CA 1
ATOM 1885 C C . ARG A 1 243 ? -13.228 15.872 -5.872 1.00 42.69 243 ARG A C 1
ATOM 1887 O O . ARG A 1 243 ? -14.055 16.426 -6.589 1.00 42.69 243 ARG A O 1
ATOM 1894 N N . ARG A 1 244 ? -12.568 16.538 -4.910 1.00 42.16 244 ARG A N 1
ATOM 1895 C CA . ARG A 1 244 ? -12.702 17.988 -4.669 1.00 42.16 244 ARG A CA 1
ATOM 1896 C C . ARG A 1 244 ? -11.999 18.860 -5.720 1.00 42.16 244 ARG A C 1
ATOM 1898 O O . ARG A 1 244 ? -12.541 19.903 -6.076 1.00 42.16 244 ARG A O 1
ATOM 1905 N N . MET A 1 245 ? -10.831 18.462 -6.232 1.00 42.25 245 MET A N 1
ATOM 1906 C CA . MET A 1 245 ? -10.125 19.220 -7.276 1.00 42.25 245 MET A CA 1
ATOM 1907 C C . MET A 1 245 ? -10.785 19.080 -8.647 1.00 42.25 245 MET A C 1
ATOM 1909 O O . MET A 1 245 ? -10.904 20.082 -9.343 1.00 42.25 245 MET A O 1
ATOM 1913 N N . ASP A 1 246 ? -11.283 17.898 -9.003 1.00 47.28 246 ASP A N 1
ATOM 1914 C CA . ASP A 1 246 ? -11.941 17.646 -10.286 1.00 47.28 246 ASP A CA 1
ATOM 1915 C C . ASP A 1 246 ? -13.330 18.284 -10.325 1.00 47.28 246 ASP A C 1
ATOM 1917 O O . ASP A 1 246 ? -13.694 18.905 -11.322 1.00 47.28 246 ASP A O 1
ATOM 1921 N N . ALA A 1 247 ? -14.070 18.264 -9.208 1.00 48.59 247 ALA A N 1
ATOM 1922 C CA . ALA A 1 247 ? -15.309 19.030 -9.073 1.00 48.59 247 ALA A CA 1
ATOM 1923 C C . ALA A 1 247 ? -15.060 20.547 -9.164 1.00 48.59 247 ALA A C 1
ATOM 1925 O O . ALA A 1 247 ? -15.791 21.249 -9.863 1.00 48.59 247 ALA A O 1
ATOM 1926 N N . ALA A 1 248 ? -14.002 21.063 -8.527 1.00 49.06 248 ALA A N 1
ATOM 1927 C CA . ALA A 1 248 ? -13.647 22.482 -8.591 1.00 49.06 248 ALA A CA 1
ATOM 1928 C C . ALA A 1 248 ? -13.106 22.903 -9.972 1.00 49.06 248 ALA A C 1
ATOM 1930 O O . ALA A 1 248 ? -13.410 23.996 -10.453 1.00 49.06 248 ALA A O 1
ATOM 1931 N N . ALA A 1 249 ? -12.326 22.051 -10.638 1.00 56.38 249 ALA A N 1
ATOM 1932 C CA . ALA A 1 249 ? -11.814 22.284 -11.985 1.00 56.38 249 ALA A CA 1
ATOM 1933 C C . ALA A 1 249 ? -12.942 22.225 -13.023 1.00 56.38 249 ALA A C 1
ATOM 1935 O O . ALA A 1 249 ? -13.023 23.104 -13.885 1.00 56.38 249 ALA A O 1
ATOM 1936 N N . LYS A 1 250 ? -13.861 21.260 -12.890 1.00 64.06 250 LYS A N 1
ATOM 1937 C CA . LYS A 1 250 ? -15.093 21.173 -13.680 1.00 64.06 250 LYS A CA 1
ATOM 1938 C C . LYS A 1 250 ? -15.967 22.409 -13.475 1.00 64.06 250 LYS A C 1
ATOM 1940 O O . LYS A 1 250 ? -16.306 23.060 -14.456 1.00 64.06 250 LYS A O 1
ATOM 1945 N N . ALA A 1 251 ? -16.205 22.830 -12.232 1.00 67.00 251 ALA A N 1
ATOM 1946 C CA . ALA A 1 251 ? -16.961 24.047 -11.928 1.00 67.00 251 ALA A CA 1
ATOM 1947 C C . ALA A 1 251 ? -16.318 25.315 -12.525 1.00 67.00 251 ALA A C 1
ATOM 1949 O O . ALA A 1 251 ? -17.010 26.156 -13.094 1.00 67.00 251 ALA A O 1
ATOM 1950 N N . ARG A 1 252 ? -14.985 25.445 -12.475 1.00 72.81 252 ARG A N 1
ATOM 1951 C CA . ARG A 1 252 ? -14.257 26.564 -13.109 1.00 72.81 252 ARG A CA 1
ATOM 1952 C C . ARG A 1 252 ? -14.357 26.538 -14.635 1.00 72.81 252 ARG A C 1
ATOM 1954 O O . ARG A 1 252 ? -14.432 27.597 -15.260 1.00 72.81 252 ARG A O 1
ATOM 1961 N N . ARG A 1 253 ? -14.343 25.350 -15.245 1.00 72.06 253 ARG A N 1
ATOM 1962 C CA . ARG A 1 253 ? -14.513 25.173 -16.694 1.00 72.06 253 ARG A CA 1
ATOM 1963 C C . ARG A 1 253 ? -15.937 25.522 -17.127 1.00 72.06 253 ARG A C 1
ATOM 1965 O O . ARG A 1 253 ? -16.098 26.262 -18.096 1.00 72.06 253 ARG A O 1
ATOM 1972 N N . ASP A 1 254 ? -16.931 25.060 -16.377 1.00 78.06 254 ASP A N 1
ATOM 1973 C CA . ASP A 1 254 ? -18.350 25.315 -16.625 1.00 78.06 254 ASP A CA 1
ATOM 1974 C C . ASP A 1 254 ? -18.673 26.813 -16.456 1.00 78.06 254 ASP A C 1
ATOM 1976 O O . ASP A 1 254 ? -19.285 27.411 -17.339 1.00 78.06 254 ASP A O 1
ATOM 1980 N N . ALA A 1 255 ? -18.134 27.471 -15.421 1.00 71.62 255 ALA A N 1
ATOM 1981 C CA . ALA A 1 255 ? -18.264 28.918 -15.218 1.00 71.62 255 ALA A CA 1
ATOM 1982 C C . ALA A 1 255 ? -17.621 29.745 -16.349 1.00 71.62 255 ALA A C 1
ATOM 1984 O O . ALA A 1 255 ? -18.204 30.719 -16.824 1.00 71.62 255 ALA A O 1
ATOM 1985 N N . ARG A 1 256 ? -16.441 29.341 -16.843 1.00 73.12 256 ARG A N 1
ATOM 1986 C CA . ARG A 1 256 ? -15.795 29.991 -18.001 1.00 73.12 256 ARG A CA 1
ATOM 1987 C C . ARG A 1 256 ? -16.579 29.791 -19.297 1.00 73.12 256 ARG A C 1
ATOM 1989 O O . ARG A 1 256 ? -16.571 30.678 -20.147 1.00 73.12 256 ARG A O 1
ATOM 1996 N N . LYS A 1 257 ? -17.235 28.640 -19.464 1.00 75.31 257 LYS A N 1
ATOM 1997 C CA . LYS A 1 257 ? -18.081 28.348 -20.627 1.00 75.31 257 LYS A CA 1
ATOM 1998 C C . LYS A 1 257 ? -19.376 29.166 -20.582 1.00 75.31 257 LYS A C 1
ATOM 2000 O O . LYS A 1 257 ? -19.743 29.742 -21.600 1.00 75.31 257 LYS A O 1
ATOM 2005 N N . ALA A 1 258 ? -19.992 29.305 -19.407 1.00 75.81 258 ALA A N 1
ATOM 2006 C CA . ALA A 1 258 ? -21.163 30.157 -19.193 1.00 75.81 258 ALA A CA 1
ATOM 2007 C C . ALA A 1 258 ? -20.853 31.646 -19.438 1.00 75.81 258 ALA A C 1
ATOM 2009 O O . ALA A 1 258 ? -21.579 32.311 -20.170 1.00 75.81 258 ALA A O 1
ATOM 2010 N N . ALA A 1 259 ? -19.721 32.147 -18.931 1.00 72.00 259 ALA A N 1
ATOM 2011 C CA . ALA A 1 259 ? -19.290 33.532 -19.148 1.00 72.00 259 ALA A CA 1
ATOM 2012 C C . ALA A 1 259 ? -18.982 33.862 -20.623 1.00 72.00 259 ALA A C 1
ATOM 2014 O O . ALA A 1 259 ? -19.072 35.016 -21.026 1.00 72.00 259 ALA A O 1
ATOM 2015 N N . ARG A 1 260 ? -18.622 32.860 -21.436 1.00 70.88 260 ARG A N 1
ATOM 2016 C CA . ARG A 1 260 ? -18.389 33.021 -22.883 1.00 70.88 260 ARG A CA 1
ATOM 2017 C C . ARG A 1 260 ? -19.647 32.829 -23.732 1.00 70.88 260 ARG A C 1
ATOM 2019 O O . ARG A 1 260 ? -19.682 33.323 -24.850 1.00 70.88 260 ARG A O 1
ATOM 2026 N N . GLY A 1 261 ? -20.651 32.115 -23.223 1.00 63.50 261 GLY A N 1
ATOM 2027 C CA . GLY A 1 261 ? -21.921 31.874 -23.914 1.00 63.50 261 GLY A CA 1
ATOM 2028 C C . GLY A 1 261 ? -22.967 32.979 -23.734 1.00 63.50 261 GLY A C 1
ATOM 2029 O O . GLY A 1 261 ? -23.928 33.005 -24.488 1.00 63.50 261 GLY A O 1
ATOM 2030 N N . GLY A 1 262 ? -22.789 33.884 -22.765 1.00 51.50 262 GLY A N 1
ATOM 2031 C CA . GLY A 1 262 ? -23.687 35.022 -22.514 1.00 51.50 262 GLY A CA 1
ATOM 2032 C C . GLY A 1 262 ? -23.310 36.325 -23.231 1.00 51.50 262 GLY A C 1
ATOM 2033 O O . GLY A 1 262 ? -23.825 37.375 -22.868 1.00 51.50 262 GLY A O 1
ATOM 2034 N N . ALA A 1 263 ? -22.382 36.276 -24.192 1.00 50.72 263 ALA A N 1
ATOM 2035 C CA . ALA A 1 263 ? -21.931 37.428 -24.982 1.00 50.72 263 ALA A CA 1
ATOM 2036 C C . ALA A 1 263 ? -22.366 37.321 -26.458 1.00 50.72 263 ALA A C 1
ATOM 2038 O O . ALA A 1 263 ? -21.585 37.635 -27.357 1.00 50.72 263 ALA A O 1
ATOM 2039 N N . ALA A 1 264 ? -23.586 36.832 -26.688 1.00 46.56 264 ALA A N 1
ATOM 2040 C CA . ALA A 1 264 ? -24.262 36.820 -27.982 1.00 46.56 264 ALA A CA 1
ATOM 2041 C C . ALA A 1 264 ? -25.591 37.570 -27.866 1.00 46.56 264 ALA A C 1
ATOM 2043 O O . ALA A 1 264 ? -26.301 37.319 -26.865 1.00 46.56 264 ALA A O 1
#